Protein 3CWF (pdb70)

Structure (mmCIF, N/CA/C/O backbone):
data_3CWF
#
_entry.id   3CWF
#
_cell.length_a   55.503
_cell.length_b   67.632
_cell.length_c   77.695
_cell.angle_alpha   90.00
_cell.angle_beta   90.00
_cell.angle_gamma   90.00
#
_symmetry.space_group_name_H-M   'P 21 21 21'
#
loop_
_entity.id
_entity.type
_entity.pdbx_description
1 polymer 'Alkaline phosphatase synthesis sensor protein phoR'
2 non-polymer '4-(2-HYDROXYETHYL)-1-PIPERAZINE ETHANESULFONIC ACID'
3 non-polymer 1,2-ETHANEDIOL
4 water water
#
loop_
_atom_site.group_PDB
_atom_site.id
_atom_site.type_symbol
_atom_site.label_atom_id
_atom_site.label_alt_id
_atom_site.label_comp_id
_atom_site.label_asym_id
_atom_site.label_entity_id
_atom_site.label_seq_id
_atom_site.pdbx_PDB_ins_code
_atom_site.Cartn_x
_atom_site.Cartn_y
_atom_site.Cartn_z
_atom_site.occupancy
_atom_site.B_iso_or_equiv
_atom_site.auth_seq_id
_atom_site.auth_comp_id
_atom_site.auth_asym_id
_atom_site.auth_atom_id
_atom_site.pdbx_PDB_model_num
ATOM 1 N N . THR A 1 5 ? 33.952 37.889 74.417 1.00 50.10 33 THR A N 1
ATOM 2 C CA . THR A 1 5 ? 34.912 36.727 74.418 1.00 49.99 33 THR A CA 1
ATOM 3 C C . THR A 1 5 ? 34.516 35.684 75.527 1.00 49.90 33 THR A C 1
ATOM 4 O O . THR A 1 5 ? 34.141 36.051 76.675 1.00 50.05 33 THR A O 1
ATOM 8 N N . SER A 1 6 ? 34.557 34.396 75.170 1.00 49.37 34 SER A N 1
ATOM 9 C CA . SER A 1 6 ? 34.764 33.987 73.768 1.00 48.63 34 SER A CA 1
ATOM 10 C C . SER A 1 6 ? 33.443 33.457 73.210 1.00 47.97 34 SER A C 1
ATOM 11 O O . SER A 1 6 ? 33.044 33.806 72.093 1.00 47.75 34 SER A O 1
ATOM 14 N N . ASP A 1 7 ? 32.777 32.623 74.014 1.00 47.07 35 ASP A N 1
ATOM 15 C CA . ASP A 1 7 ? 31.474 32.054 73.691 1.00 45.94 35 ASP A CA 1
ATOM 16 C C . ASP A 1 7 ? 30.411 33.142 73.679 1.00 45.30 35 ASP A C 1
ATOM 17 O O . ASP A 1 7 ? 29.385 33.008 73.010 1.00 44.81 35 ASP A O 1
ATOM 19 N N . GLN A 1 8 ? 30.673 34.212 74.429 1.00 44.33 36 GLN A N 1
ATOM 20 C CA . GLN A 1 8 ? 29.799 35.374 74.476 1.00 43.48 36 GLN A CA 1
ATOM 21 C C . GLN A 1 8 ? 29.910 36.218 73.191 1.00 42.09 36 GLN A C 1
ATOM 22 O O . GLN A 1 8 ? 28.892 36.604 72.641 1.00 41.35 36 GLN A O 1
ATOM 28 N N . ARG A 1 9 ? 31.132 36.478 72.711 1.00 40.96 37 ARG A N 1
ATOM 29 C CA . ARG A 1 9 ? 31.331 37.283 71.487 1.00 39.92 37 ARG A CA 1
ATOM 30 C C . ARG A 1 9 ? 30.834 36.560 70.229 1.00 39.23 37 ARG A C 1
ATOM 31 O O . ARG A 1 9 ? 30.415 37.189 69.261 1.00 39.23 37 ARG A O 1
ATOM 33 N N . LYS A 1 10 ? 30.884 35.234 70.260 1.00 38.32 38 LYS A N 1
ATOM 34 C CA . LYS A 1 10 ? 30.400 34.390 69.174 1.00 37.57 38 LYS A CA 1
ATOM 35 C C . LYS A 1 10 ? 28.868 34.486 69.116 1.00 36.23 38 LYS A C 1
ATOM 36 O O . LYS A 1 10 ? 28.293 34.720 68.052 1.00 35.97 38 LYS A O 1
ATOM 42 N N . ALA A 1 11 ? 28.243 34.344 70.288 1.00 34.65 39 ALA A N 1
ATOM 43 C CA . ALA A 1 11 ? 26.818 34.520 70.511 1.00 33.15 39 ALA A CA 1
ATOM 44 C C . ALA A 1 11 ? 26.341 35.885 70.024 1.00 32.10 39 ALA A C 1
ATOM 45 O O . ALA A 1 11 ? 25.343 35.971 69.347 1.00 31.85 39 ALA A O 1
ATOM 47 N N . GLU A 1 12 ? 27.078 36.939 70.365 1.00 31.24 40 GLU A N 1
ATOM 48 C CA . GLU A 1 12 ? 26.779 38.311 69.917 1.00 31.16 40 GLU A CA 1
ATOM 49 C C . GLU A 1 12 ? 26.919 38.527 68.412 1.00 30.87 40 GLU A C 1
ATOM 50 O O . GLU A 1 12 ? 26.141 39.271 67.797 1.00 30.22 40 GLU A O 1
ATOM 56 N N . GLU A 1 13 ? 27.933 37.887 67.835 1.00 31.44 41 GLU A N 1
ATOM 57 C CA . GLU A 1 13 ? 28.153 37.901 66.397 1.00 32.19 41 GLU A CA 1
ATOM 58 C C . GLU A 1 13 ? 27.018 37.214 65.662 1.00 31.51 41 GLU A C 1
ATOM 59 O O . GLU A 1 13 ? 26.491 37.767 64.698 1.00 31.26 41 GLU A O 1
ATOM 65 N N . HIS A 1 14 ? 26.637 36.023 66.141 1.00 31.24 42 HIS A N 1
ATOM 66 C CA . HIS A 1 14 ? 25.538 35.262 65.546 1.00 31.11 42 HIS A CA 1
ATOM 67 C C . HIS A 1 14 ? 24.214 35.971 65.619 1.00 30.65 42 HIS A C 1
ATOM 68 O O . HIS A 1 14 ? 23.498 36.026 64.632 1.00 31.61 42 HIS A O 1
ATOM 75 N N . ILE A 1 15 ? 23.865 36.528 66.770 1.00 31.04 43 ILE A N 1
ATOM 76 C CA . ILE A 1 15 ? 22.549 37.194 66.867 1.00 30.13 43 ILE A CA 1
ATOM 77 C C . ILE A 1 15 ? 22.496 38.443 65.965 1.00 30.58 43 ILE A C 1
ATOM 78 O O . ILE A 1 15 ? 21.451 38.788 65.427 1.00 30.94 43 ILE A O 1
ATOM 83 N N . GLU A 1 16 ? 23.629 39.112 65.791 1.00 31.48 44 GLU A N 1
ATOM 84 C CA . GLU A 1 16 ? 23.702 40.256 64.884 1.00 31.92 44 GLU A CA 1
ATOM 85 C C . GLU A 1 16 ? 23.427 39.868 63.417 1.00 32.57 44 GLU A C 1
ATOM 86 O O . GLU A 1 16 ? 22.636 40.521 62.734 1.00 32.94 44 GLU A O 1
ATOM 92 N N . LYS A 1 17 ? 24.109 38.822 62.948 1.00 32.81 45 LYS A N 1
ATOM 93 C CA . LYS A 1 17 ? 23.954 38.326 61.599 1.00 33.54 45 LYS A CA 1
ATOM 94 C C . LYS A 1 17 ? 22.563 37.748 61.362 1.00 33.62 45 LYS A C 1
ATOM 95 O O . LYS A 1 17 ? 21.980 37.983 60.312 1.00 34.11 45 LYS A O 1
ATOM 101 N N . GLU A 1 18 ? 22.059 36.945 62.297 1.00 33.70 46 GLU A N 1
ATOM 102 C CA . GLU A 1 18 ? 20.629 36.488 62.259 1.00 34.17 46 GLU A CA 1
ATOM 103 C C . GLU A 1 18 ? 19.617 37.628 62.147 1.00 34.75 46 GLU A C 1
ATOM 104 O O . GLU A 1 18 ? 18.620 37.524 61.426 1.00 35.71 46 GLU A O 1
ATOM 110 N N . ALA A 1 19 ? 19.860 38.710 62.878 1.00 34.62 47 ALA A N 1
ATOM 111 C CA . ALA A 1 19 ? 18.926 39.855 62.909 1.00 35.73 47 ALA A CA 1
ATOM 112 C C . ALA A 1 19 ? 18.878 40.554 61.573 1.00 36.46 47 ALA A C 1
ATOM 113 O O . ALA A 1 19 ? 17.782 40.812 61.045 1.00 38.61 47 ALA A O 1
ATOM 115 N N . LYS A 1 20 ? 20.067 40.865 61.054 1.00 36.42 48 LYS A N 1
ATOM 116 C CA . LYS A 1 20 ? 20.267 41.437 59.733 1.00 36.76 48 LYS A CA 1
ATOM 117 C C . LYS A 1 20 ? 19.691 40.595 58.595 1.00 36.92 48 LYS A C 1
ATOM 118 O O . LYS A 1 20 ? 19.104 41.141 57.655 1.00 36.23 48 LYS A O 1
ATOM 124 N N . TYR A 1 21 ? 19.888 39.278 58.676 1.00 37.06 49 TYR A N 1
ATOM 125 C CA . TYR A 1 21 ? 19.296 38.348 57.719 1.00 37.67 49 TYR A CA 1
ATOM 126 C C . TYR A 1 21 ? 17.749 38.442 57.746 1.00 38.17 49 TYR A C 1
ATOM 127 O O . TYR A 1 21 ? 17.119 38.586 56.701 1.00 38.12 49 TYR A O 1
ATOM 136 N N . LEU A 1 22 ? 17.155 38.409 58.938 1.00 39.40 50 LEU A N 1
ATOM 137 C CA . LEU A 1 22 ? 15.685 38.465 59.091 1.00 40.32 50 LEU A CA 1
ATOM 138 C C . LEU A 1 22 ? 15.115 39.804 58.619 1.00 40.89 50 LEU A C 1
ATOM 139 O O . LEU A 1 22 ? 14.097 39.841 57.926 1.00 41.29 50 LEU A O 1
ATOM 144 N N . ALA A 1 23 ? 15.792 40.888 58.974 1.00 40.21 51 ALA A N 1
ATOM 145 C CA . ALA A 1 23 ? 15.436 42.202 58.496 1.00 39.64 51 ALA A CA 1
ATOM 146 C C . ALA A 1 23 ? 15.425 42.293 56.970 1.00 39.86 51 ALA A C 1
ATOM 147 O O . ALA A 1 23 ? 14.557 42.952 56.398 1.00 39.37 51 ALA A O 1
ATOM 149 N N . SER A 1 24 ? 16.397 41.661 56.304 1.00 39.29 52 SER A N 1
ATOM 150 C CA . SER A 1 24 ? 16.431 41.651 54.840 1.00 37.72 52 SER A CA 1
ATOM 151 C C . SER A 1 24 ? 15.212 40.950 54.219 1.00 37.56 52 SER A C 1
ATOM 152 O O . SER A 1 24 ? 14.816 41.252 53.094 1.00 36.71 52 SER A O 1
ATOM 155 N N . LEU A 1 25 ? 14.619 40.020 54.958 1.00 37.47 53 LEU A N 1
ATOM 156 C CA . LEU A 1 25 ? 13.556 39.170 54.410 1.00 37.39 53 LEU A CA 1
ATOM 157 C C . LEU A 1 25 ? 12.192 39.878 54.400 1.00 37.48 53 LEU A C 1
ATOM 158 O O . LEU A 1 25 ? 11.305 39.506 53.653 1.00 37.80 53 LEU A O 1
ATOM 163 N N . LEU A 1 26 ? 12.043 40.890 55.248 1.00 37.57 54 LEU A N 1
ATOM 164 C CA . LEU A 1 26 ? 10.745 41.490 55.536 1.00 37.35 54 LEU A CA 1
ATOM 165 C C . LEU A 1 26 ? 10.391 42.518 54.490 1.00 37.02 54 LEU A C 1
ATOM 166 O O . LEU A 1 26 ? 11.268 43.225 53.977 1.00 37.19 54 LEU A O 1
ATOM 171 N N . ASP A 1 27 ? 9.104 42.583 54.157 1.00 36.78 55 ASP A N 1
ATOM 172 C CA . ASP A 1 27 ? 8.561 43.693 53.381 1.00 36.02 55 ASP A CA 1
ATOM 173 C C . ASP A 1 27 ? 8.182 44.762 54.397 1.00 35.16 55 ASP A C 1
ATOM 174 O O . ASP A 1 27 ? 7.122 44.686 55.035 1.00 34.01 55 ASP A O 1
ATOM 179 N N . ALA A 1 28 ? 9.065 45.750 54.543 1.00 34.90 56 ALA A N 1
ATOM 180 C CA . ALA A 1 28 ? 8.915 46.795 55.561 1.00 35.72 56 ALA A CA 1
ATOM 181 C C . ALA A 1 28 ? 7.863 47.862 55.199 1.00 35.92 56 ALA A C 1
ATOM 182 O O . ALA A 1 28 ? 7.482 48.684 56.048 1.00 36.07 56 ALA A O 1
ATOM 184 N N . GLY A 1 29 ? 7.413 47.841 53.941 1.00 35.68 57 GLY A N 1
ATOM 185 C CA . GLY A 1 29 ? 6.311 48.676 53.479 1.00 35.27 57 GLY A CA 1
ATOM 186 C C . GLY A 1 29 ? 4.945 48.170 53.917 1.00 35.31 57 GLY A C 1
ATOM 187 O O . GLY A 1 29 ? 3.977 48.937 53.937 1.00 35.11 57 GLY A O 1
ATOM 188 N N . ASN A 1 30 ? 4.865 46.882 54.264 1.00 35.20 58 ASN A N 1
ATOM 189 C CA . ASN A 1 30 ? 3.636 46.267 54.766 1.00 35.48 58 ASN A CA 1
ATOM 190 C C . ASN A 1 30 ? 3.917 45.382 55.966 1.00 35.74 58 ASN A C 1
ATOM 191 O O . ASN A 1 30 ? 3.729 44.164 55.887 1.00 34.91 58 ASN A O 1
ATOM 196 N N . LEU A 1 31 ? 4.385 45.976 57.072 1.00 36.55 59 LEU A N 1
ATOM 197 C CA . LEU A 1 31 ? 4.916 45.161 58.183 1.00 36.88 59 LEU A CA 1
ATOM 198 C C . LEU A 1 31 ? 3.848 44.283 58.821 1.00 37.99 59 LEU A C 1
ATOM 199 O O . LEU A 1 31 ? 4.114 43.124 59.129 1.00 38.89 59 LEU A O 1
ATOM 204 N N . ASN A 1 32 ? 2.642 44.829 58.991 1.00 38.94 60 ASN A N 1
ATOM 205 C CA . ASN A 1 32 ? 1.546 44.118 59.645 1.00 39.72 60 ASN A CA 1
ATOM 206 C C . ASN A 1 32 ? 0.684 43.396 58.641 1.00 39.65 60 ASN A C 1
ATOM 207 O O . ASN A 1 32 ? -0.464 43.762 58.411 1.00 40.57 60 ASN A O 1
ATOM 212 N N . ASN A 1 33 ? 1.271 42.405 57.991 1.00 39.54 61 ASN A N 1
ATOM 213 C CA . ASN A 1 33 ? 0.548 41.535 57.078 1.00 38.95 61 ASN A CA 1
ATOM 214 C C . ASN A 1 33 ? 0.958 40.117 57.414 1.00 38.89 61 ASN A C 1
ATOM 215 O O . ASN A 1 33 ? 1.920 39.900 58.216 1.00 37.95 61 ASN A O 1
ATOM 220 N N . GLN A 1 34 ? 0.234 39.190 56.786 1.00 37.77 62 GLN A N 1
ATOM 221 C CA . GLN A 1 34 ? 0.240 37.765 57.079 1.00 38.45 62 GLN A CA 1
ATOM 222 C C . GLN A 1 34 ? 1.463 37.087 56.510 1.00 38.20 62 GLN A C 1
ATOM 223 O O . GLN A 1 34 ? 1.993 36.146 57.116 1.00 38.77 62 GLN A O 1
ATOM 229 N N . ALA A 1 35 ? 1.886 37.565 55.334 1.00 37.54 63 ALA A N 1
ATOM 230 C CA . ALA A 1 35 ? 3.102 37.121 54.648 1.00 36.24 63 ALA A CA 1
ATOM 231 C C . ALA A 1 35 ? 4.368 37.377 55.482 1.00 35.73 63 ALA A C 1
ATOM 232 O O . ALA A 1 35 ? 5.212 36.501 55.599 1.00 36.08 63 ALA A O 1
ATOM 234 N N . ASN A 1 36 ? 4.498 38.564 56.070 1.00 35.84 64 ASN A N 1
ATOM 235 C CA . ASN A 1 36 ? 5.660 38.875 56.909 1.00 35.59 64 ASN A CA 1
ATOM 236 C C . ASN A 1 36 ? 5.678 38.052 58.192 1.00 35.82 64 ASN A C 1
ATOM 237 O O . ASN A 1 36 ? 6.733 37.579 58.616 1.00 35.44 64 ASN A O 1
ATOM 242 N N . GLU A 1 37 ? 4.506 37.930 58.815 1.00 35.36 65 GLU A N 1
ATOM 243 C CA . GLU A 1 37 ? 4.324 37.086 59.982 1.00 35.58 65 GLU A CA 1
ATOM 244 C C . GLU A 1 37 ? 4.810 35.655 59.729 1.00 36.32 65 GLU A C 1
ATOM 245 O O . GLU A 1 37 ? 5.573 35.102 60.531 1.00 35.33 65 GLU A O 1
ATOM 251 N N . LYS A 1 38 ? 4.368 35.073 58.610 1.00 37.14 66 LYS A N 1
ATOM 252 C CA . LYS A 1 38 ? 4.823 33.746 58.187 1.00 38.73 66 LYS A CA 1
ATOM 253 C C . LYS A 1 38 ? 6.355 33.640 58.051 1.00 39.29 66 LYS A C 1
ATOM 254 O O . LYS A 1 38 ? 6.964 32.661 58.535 1.00 39.22 66 LYS A O 1
ATOM 260 N N . ILE A 1 39 ? 6.962 34.640 57.399 1.00 39.95 67 ILE A N 1
ATOM 261 C CA . ILE A 1 39 ? 8.425 34.722 57.216 1.00 40.29 67 ILE A CA 1
ATOM 262 C C . ILE A 1 39 ? 9.165 34.637 58.553 1.00 41.01 67 ILE A C 1
ATOM 263 O O . ILE A 1 39 ? 10.161 33.929 58.659 1.00 41.36 67 ILE A O 1
ATOM 268 N N . ILE A 1 40 ? 8.660 35.346 59.566 1.00 40.70 68 ILE A N 1
ATOM 269 C CA . ILE A 1 40 ? 9.303 35.423 60.865 1.00 40.80 68 ILE A CA 1
ATOM 270 C C . ILE A 1 40 ? 9.068 34.158 61.682 1.00 41.38 68 ILE A C 1
ATOM 271 O O . ILE A 1 40 ? 9.961 33.706 62.427 1.00 40.71 68 ILE A O 1
ATOM 276 N N . LYS A 1 41 ? 7.859 33.607 61.568 1.00 41.07 69 LYS A N 1
ATOM 277 C CA . LYS A 1 41 ? 7.557 32.352 62.215 1.00 41.41 69 LYS A CA 1
ATOM 278 C C . LYS A 1 41 ? 8.446 31.234 61.644 1.00 40.86 69 LYS A C 1
ATOM 279 O O . LYS A 1 41 ? 9.025 30.440 62.400 1.00 40.49 69 LYS A O 1
ATOM 285 N N . ASP A 1 42 ? 8.547 31.167 60.315 1.00 40.18 70 ASP A N 1
ATOM 286 C CA . ASP A 1 42 ? 9.318 30.099 59.679 1.00 39.94 70 ASP A CA 1
ATOM 287 C C . ASP A 1 42 ? 10.816 30.256 59.929 1.00 40.08 70 ASP A C 1
ATOM 288 O O . ASP A 1 42 ? 11.456 29.336 60.428 1.00 40.28 70 ASP A O 1
ATOM 293 N N . ALA A 1 43 ? 11.353 31.441 59.631 1.00 40.31 71 ALA A N 1
ATOM 294 C CA . ALA A 1 43 ? 12.791 31.703 59.741 1.00 40.69 71 ALA A CA 1
ATOM 295 C C . ALA A 1 43 ? 13.279 31.698 61.175 1.00 40.38 71 ALA A C 1
ATOM 296 O O . ALA A 1 43 ? 14.329 31.122 61.466 1.00 41.03 71 ALA A O 1
ATOM 298 N N . GLY A 1 44 ? 12.507 32.294 62.078 1.00 40.43 72 GLY A N 1
ATOM 299 C CA . GLY A 1 44 ? 12.767 32.188 63.522 1.00 40.03 72 GLY A CA 1
ATOM 300 C C . GLY A 1 44 ? 12.875 30.761 64.042 1.00 39.79 72 GLY A C 1
ATOM 301 O O . GLY A 1 44 ? 13.764 30.434 64.831 1.00 39.61 72 GLY A O 1
ATOM 302 N N . GLY A 1 45 ? 11.960 29.906 63.601 1.00 39.95 73 GLY A N 1
ATOM 303 C CA . GLY A 1 45 ? 12.001 28.475 63.919 1.00 39.22 73 GLY A CA 1
ATOM 304 C C . GLY A 1 45 ? 13.196 27.746 63.310 1.00 39.27 73 GLY A C 1
ATOM 305 O O . GLY A 1 45 ? 13.823 26.915 63.982 1.00 39.61 73 GLY A O 1
ATOM 306 N N . ALA A 1 46 ? 13.524 28.039 62.050 1.00 38.03 74 ALA A N 1
ATOM 307 C CA . ALA A 1 46 ? 14.663 27.370 61.399 1.00 37.88 74 ALA A CA 1
ATOM 308 C C . ALA A 1 46 ? 16.027 27.816 61.922 1.00 37.51 74 ALA A C 1
ATOM 309 O O . ALA A 1 46 ? 16.998 27.049 61.872 1.00 38.09 74 ALA A O 1
ATOM 311 N N . LEU A 1 47 ? 16.108 29.062 62.379 1.00 36.97 75 LEU A N 1
ATOM 312 C CA . LEU A 1 47 ? 17.367 29.629 62.923 1.00 36.45 75 LEU A CA 1
ATOM 313 C C . LEU A 1 47 ? 17.500 29.432 64.446 1.00 36.48 75 LEU A C 1
ATOM 314 O O . LEU A 1 47 ? 18.569 29.706 65.045 1.00 36.69 75 LEU A O 1
ATOM 319 N N . ASP A 1 48 ? 16.403 28.975 65.043 1.00 36.25 76 ASP A N 1
ATOM 320 C CA . ASP A 1 48 ? 16.269 28.733 66.476 1.00 36.78 76 ASP A CA 1
ATOM 321 C C . ASP A 1 48 ? 16.547 29.998 67.289 1.00 35.97 76 ASP A C 1
ATOM 322 O O . ASP A 1 48 ? 17.401 30.019 68.169 1.00 35.12 76 ASP A O 1
ATOM 327 N N A VAL A 1 49 ? 15.808 31.049 66.940 0.50 36.05 77 VAL A N 1
ATOM 328 N N B VAL A 1 49 ? 15.832 31.071 66.960 0.50 35.77 77 VAL A N 1
ATOM 329 C CA A VAL A 1 49 ? 15.886 32.342 67.605 0.50 35.81 77 VAL A CA 1
ATOM 330 C CA B VAL A 1 49 ? 15.949 32.336 67.687 0.50 35.22 77 VAL A CA 1
ATOM 331 C C A VAL A 1 49 ? 14.480 32.812 67.938 0.50 35.81 77 VAL A C 1
ATOM 332 C C B VAL A 1 49 ? 14.575 32.975 67.823 0.50 35.45 77 VAL A C 1
ATOM 333 O O A VAL A 1 49 ? 13.512 32.345 67.331 0.50 36.23 77 VAL A O 1
ATOM 334 O O B VAL A 1 49 ? 13.723 32.784 66.957 0.50 35.90 77 VAL A O 1
ATOM 341 N N . SER A 1 50 ? 14.353 33.710 68.917 1.00 35.61 78 SER A N 1
ATOM 342 C CA . SER A 1 50 ? 13.079 34.381 69.165 1.00 35.20 78 SER A CA 1
ATOM 343 C C . SER A 1 50 ? 13.174 35.739 68.526 1.00 35.12 78 SER A C 1
ATOM 344 O O . SER A 1 50 ? 14.069 36.507 68.858 1.00 35.81 78 SER A O 1
ATOM 347 N N . ALA A 1 51 ? 12.287 36.025 67.588 1.00 34.51 79 ALA A N 1
ATOM 348 C CA . ALA A 1 51 ? 12.316 37.298 66.880 1.00 35.32 79 ALA A CA 1
ATOM 349 C C . ALA A 1 51 ? 10.895 37.857 66.921 1.00 35.96 79 ALA A C 1
ATOM 350 O O . ALA A 1 51 ? 9.946 37.108 66.674 1.00 36.42 79 ALA A O 1
ATOM 352 N N . SER A 1 52 ? 10.752 39.131 67.290 1.00 34.93 80 SER A N 1
ATOM 353 C CA . SER A 1 52 ? 9.484 39.848 67.240 1.00 35.93 80 SER A CA 1
ATOM 354 C C . SER A 1 52 ? 9.599 41.050 66.332 1.00 34.97 80 SER A C 1
ATOM 355 O O . SER A 1 52 ? 10.649 41.687 66.256 1.00 35.30 80 SER A O 1
ATOM 358 N N . VAL A 1 53 ? 8.499 41.386 65.687 1.00 34.70 81 VAL A N 1
ATOM 359 C CA . VAL A 1 53 ? 8.390 42.638 64.904 1.00 33.96 81 VAL A CA 1
ATOM 360 C C . VAL A 1 53 ? 7.445 43.619 65.642 1.00 34.27 81 VAL A C 1
ATOM 361 O O . VAL A 1 53 ? 6.364 43.240 66.103 1.00 33.32 81 VAL A O 1
ATOM 365 N N . ILE A 1 54 ? 7.891 44.870 65.747 1.00 34.54 82 ILE A N 1
ATOM 366 C CA . ILE A 1 54 ? 7.295 45.902 66.566 1.00 35.37 82 ILE A CA 1
ATOM 367 C C . ILE A 1 54 ? 7.053 47.118 65.648 1.00 36.33 82 ILE A C 1
ATOM 368 O O . ILE A 1 54 ? 7.890 47.429 64.788 1.00 36.41 82 ILE A O 1
ATOM 373 N N . ASP A 1 55 ? 5.896 47.772 65.753 1.00 37.56 83 ASP A N 1
ATOM 374 C CA . ASP A 1 55 ? 5.726 49.014 64.986 1.00 37.45 83 ASP A CA 1
ATOM 375 C C . ASP A 1 55 ? 6.371 50.198 65.697 1.00 37.26 83 ASP A C 1
ATOM 376 O O . ASP A 1 55 ? 7.005 50.041 66.755 1.00 37.38 83 ASP A O 1
ATOM 381 N N . THR A 1 56 ? 6.267 51.366 65.092 1.00 37.24 84 THR A N 1
ATOM 382 C CA . THR A 1 56 ? 6.928 52.553 65.592 1.00 37.70 84 THR A CA 1
ATOM 383 C C . THR A 1 56 ? 6.270 53.099 66.875 1.00 37.91 84 THR A C 1
ATOM 384 O O . THR A 1 56 ? 6.878 53.925 67.573 1.00 38.24 84 THR A O 1
ATOM 388 N N . ASP A 1 57 ? 5.046 52.641 67.171 1.00 38.34 85 ASP A N 1
ATOM 389 C CA . ASP A 1 57 ? 4.362 52.929 68.453 1.00 38.76 85 ASP A CA 1
ATOM 390 C C . ASP A 1 57 ? 4.736 51.982 69.622 1.00 38.63 85 ASP A C 1
ATOM 391 O O . ASP A 1 57 ? 4.219 52.136 70.743 1.00 38.29 85 ASP A O 1
ATOM 396 N N . GLY A 1 58 ? 5.597 50.999 69.372 1.00 38.05 86 GLY A N 1
ATOM 397 C CA . GLY A 1 58 ? 5.936 50.030 70.416 1.00 37.14 86 GLY A CA 1
ATOM 398 C C . GLY A 1 58 ? 5.002 48.825 70.488 1.00 36.67 86 GLY A C 1
ATOM 399 O O . GLY A 1 58 ? 5.192 47.956 71.309 1.00 37.55 86 GLY A O 1
ATOM 400 N N . LYS A 1 59 ? 4.030 48.739 69.598 1.00 36.43 87 LYS A N 1
ATOM 401 C CA . LYS A 1 59 ? 3.132 47.587 69.559 1.00 37.18 87 LYS A CA 1
ATOM 402 C C . LYS A 1 59 ? 3.744 46.362 68.860 1.00 36.90 87 LYS A C 1
ATOM 403 O O . LYS A 1 59 ? 4.337 46.472 67.768 1.00 36.78 87 LYS A O 1
ATOM 409 N N . VAL A 1 60 ? 3.667 45.209 69.532 1.00 36.18 88 VAL A N 1
ATOM 410 C CA . VAL A 1 60 ? 4.228 43.992 68.985 1.00 35.30 88 VAL A CA 1
ATOM 411 C C . VAL A 1 60 ? 3.212 43.420 68.003 1.00 34.95 88 VAL A C 1
ATOM 412 O O . VAL A 1 60 ? 2.065 43.191 68.351 1.00 34.86 88 VAL A O 1
ATOM 416 N N . LEU A 1 61 ? 3.653 43.205 66.767 1.00 34.78 89 LEU A N 1
ATOM 417 C CA . LEU A 1 61 ? 2.772 42.729 65.698 1.00 33.73 89 LEU A CA 1
ATOM 418 C C . LEU A 1 61 ? 2.688 41.228 65.679 1.00 33.30 89 LEU A C 1
ATOM 419 O O . LEU A 1 61 ? 1.618 40.680 65.533 1.00 31.76 89 LEU A O 1
ATOM 424 N N . TYR A 1 62 ? 3.838 40.567 65.794 1.00 33.04 90 TYR A N 1
ATOM 425 C CA . TYR A 1 62 ? 3.909 39.090 65.762 1.00 33.77 90 TYR A CA 1
ATOM 426 C C . TYR A 1 62 ? 5.339 38.692 66.175 1.00 33.65 90 TYR A C 1
ATOM 427 O O . TYR A 1 62 ? 6.242 39.528 66.160 1.00 32.96 90 TYR A O 1
ATOM 436 N N . GLY A 1 63 ? 5.537 37.427 66.525 1.00 33.19 91 GLY A N 1
ATOM 437 C CA . GLY A 1 63 ? 6.867 36.943 66.809 1.00 33.49 91 GLY A CA 1
ATOM 438 C C . GLY A 1 63 ? 6.958 35.463 66.575 1.00 33.62 91 GLY A C 1
ATOM 439 O O . GLY A 1 63 ? 5.939 34.792 66.498 1.00 33.55 91 GLY A O 1
ATOM 440 N N . SER A 1 64 ? 8.176 34.946 66.450 1.00 33.89 92 SER A N 1
ATOM 441 C CA . SER A 1 64 ? 8.350 33.529 66.155 1.00 35.45 92 SER A CA 1
ATOM 442 C C . SER A 1 64 ? 7.977 32.625 67.352 1.00 36.17 92 SER A C 1
ATOM 443 O O . SER A 1 64 ? 7.673 31.461 67.185 1.00 36.18 92 SER A O 1
ATOM 446 N N . ASN A 1 65 ? 7.947 33.212 68.539 1.00 37.98 93 ASN A N 1
ATOM 447 C CA . ASN A 1 65 ? 7.713 32.527 69.803 1.00 39.63 93 ASN A CA 1
ATOM 448 C C . ASN A 1 65 ? 6.515 33.170 70.494 1.00 39.66 93 ASN A C 1
ATOM 449 O O . ASN A 1 65 ? 6.469 33.247 71.732 1.00 40.62 93 ASN A O 1
ATOM 454 N N . GLY A 1 66 ? 5.557 33.663 69.704 1.00 38.67 94 GLY A N 1
ATOM 455 C CA . GLY A 1 66 ? 4.417 34.402 70.265 1.00 37.33 94 GLY A CA 1
ATOM 456 C C . GLY A 1 66 ? 4.539 35.910 70.132 1.00 36.58 94 GLY A C 1
ATOM 457 O O . GLY A 1 66 ? 5.643 36.460 69.966 1.00 37.22 94 GLY A O 1
ATOM 458 N N . ARG A 1 67 ? 3.411 36.593 70.229 1.00 35.56 95 ARG A N 1
ATOM 459 C CA . ARG A 1 67 ? 3.363 38.032 70.006 1.00 35.52 95 ARG A CA 1
ATOM 460 C C . ARG A 1 67 ? 3.725 38.804 71.308 1.00 36.14 95 ARG A C 1
ATOM 461 O O . ARG A 1 67 ? 2.870 39.408 71.950 1.00 36.62 95 ARG A O 1
ATOM 469 N N . SER A 1 68 ? 5.004 38.733 71.692 1.00 36.18 96 SER A N 1
ATOM 470 C CA . SER A 1 68 ? 5.553 39.446 72.824 1.00 34.94 96 SER A CA 1
ATOM 471 C C . SER A 1 68 ? 6.992 39.897 72.595 1.00 34.01 96 SER A C 1
ATOM 472 O O . SER A 1 68 ? 7.689 39.410 71.692 1.00 33.50 96 SER A O 1
ATOM 475 N N . ALA A 1 69 ? 7.412 40.853 73.413 1.00 32.00 97 ALA A N 1
ATOM 476 C CA . ALA A 1 69 ? 8.762 41.380 73.394 1.00 30.36 97 ALA A CA 1
ATOM 477 C C . ALA A 1 69 ? 8.995 41.959 74.780 1.00 30.18 97 ALA A C 1
ATOM 478 O O . ALA A 1 69 ? 8.058 42.448 75.416 1.00 29.68 97 ALA A O 1
ATOM 480 N N . ASP A 1 70 ? 10.239 41.904 75.253 1.00 29.56 98 ASP A N 1
ATOM 481 C CA . ASP A 1 70 ? 10.590 42.546 76.508 1.00 28.41 98 ASP A CA 1
ATOM 482 C C . ASP A 1 70 ? 10.328 44.021 76.397 1.00 28.49 98 ASP A C 1
ATOM 483 O O . ASP A 1 70 ? 10.805 44.679 75.450 1.00 29.05 98 ASP A O 1
ATOM 488 N N . SER A 1 71 ? 9.549 44.532 77.353 1.00 27.54 99 SER A N 1
ATOM 489 C CA . SER A 1 71 ? 9.141 45.922 77.380 1.00 27.38 99 SER A CA 1
ATOM 490 C C . SER A 1 71 ? 10.316 46.926 77.421 1.00 27.29 99 SER A C 1
ATOM 491 O O . SER A 1 71 ? 10.277 47.950 76.753 1.00 27.47 99 SER A O 1
ATOM 494 N N . GLN A 1 72 ? 11.331 46.668 78.240 1.00 26.70 100 GLN A N 1
ATOM 495 C CA A GLN A 1 72 ? 12.433 47.606 78.329 0.50 27.16 100 GLN A CA 1
ATOM 496 C CA B GLN A 1 72 ? 12.499 47.555 78.357 0.50 27.21 100 GLN A CA 1
ATOM 497 C C . GLN A 1 72 ? 13.269 47.643 77.034 1.00 27.41 100 GLN A C 1
ATOM 498 O O . GLN A 1 72 ? 13.782 48.704 76.655 1.00 27.34 100 GLN A O 1
ATOM 509 N N . LYS A 1 73 ? 13.353 46.512 76.334 1.00 27.91 101 LYS A N 1
ATOM 510 C CA . LYS A 1 73 ? 14.009 46.453 75.030 1.00 28.63 101 LYS A CA 1
ATOM 511 C C . LYS A 1 73 ? 13.232 47.153 73.913 1.00 29.74 101 LYS A C 1
ATOM 512 O O . LYS A 1 73 ? 13.830 47.822 73.068 1.00 29.28 101 LYS A O 1
ATOM 518 N N . VAL A 1 74 ? 11.902 46.995 73.889 1.00 30.80 102 VAL A N 1
ATOM 519 C CA . VAL A 1 74 ? 11.073 47.771 72.959 1.00 31.17 102 VAL A CA 1
ATOM 520 C C . VAL A 1 74 ? 11.299 49.288 73.201 1.00 32.13 102 VAL A C 1
ATOM 521 O O . VAL A 1 74 ? 11.561 50.027 72.283 1.00 33.36 102 VAL A O 1
ATOM 525 N N . GLN A 1 75 ? 11.187 49.725 74.445 1.00 32.13 103 GLN A N 1
ATOM 526 C CA . GLN A 1 75 ? 11.467 51.100 74.863 1.00 33.08 103 GLN A CA 1
ATOM 527 C C . GLN A 1 75 ? 12.816 51.636 74.357 1.00 31.43 103 GLN A C 1
ATOM 528 O O . GLN A 1 75 ? 12.910 52.782 73.916 1.00 31.58 103 GLN A O 1
ATOM 534 N N . ALA A 1 76 ? 13.868 50.833 74.471 1.00 29.56 104 ALA A N 1
ATOM 535 C CA . ALA A 1 76 ? 15.176 51.216 73.935 1.00 29.32 104 ALA A CA 1
ATOM 536 C C . ALA A 1 76 ? 15.141 51.351 72.419 1.00 29.31 104 ALA A C 1
ATOM 537 O O . ALA A 1 76 ? 15.732 52.266 71.872 1.00 30.20 104 ALA A O 1
ATOM 539 N N . LEU A 1 77 ? 14.462 50.434 71.737 1.00 29.87 105 LEU A N 1
ATOM 540 C CA . LEU A 1 77 ? 14.266 50.543 70.282 1.00 29.93 105 LEU A CA 1
ATOM 541 C C . LEU A 1 77 ? 13.551 51.842 69.892 1.00 29.92 105 LEU A C 1
ATOM 542 O O . LEU A 1 77 ? 14.026 52.580 69.019 1.00 29.07 105 LEU A O 1
ATOM 547 N N . VAL A 1 78 ? 12.423 52.111 70.551 1.00 29.44 106 VAL A N 1
ATOM 548 C CA . VAL A 1 78 ? 11.675 53.364 70.367 1.00 28.94 106 VAL A CA 1
ATOM 549 C C . VAL A 1 78 ? 12.533 54.586 70.691 1.00 29.34 106 VAL A C 1
ATOM 550 O O . VAL A 1 78 ? 12.409 55.624 70.035 1.00 29.22 106 VAL A O 1
ATOM 554 N N . SER A 1 79 ? 13.440 54.449 71.660 1.00 29.32 107 SER A N 1
ATOM 555 C CA . SER A 1 79 ? 14.414 55.502 71.983 1.00 30.20 107 SER A CA 1
ATOM 556 C C . SER A 1 79 ? 15.465 55.762 70.892 1.00 29.89 107 SER A C 1
ATOM 557 O O . SER A 1 79 ? 16.264 56.703 71.002 1.00 28.17 107 SER A O 1
ATOM 560 N N . GLY A 1 80 ? 15.512 54.884 69.888 1.00 29.79 108 GLY A N 1
ATOM 561 C CA . GLY A 1 80 ? 16.529 54.983 68.838 1.00 29.10 108 GLY A CA 1
ATOM 562 C C . GLY A 1 80 ? 17.754 54.100 69.000 1.00 29.41 108 GLY A C 1
ATOM 563 O O . GLY A 1 80 ? 18.709 54.249 68.205 1.00 28.36 108 GLY A O 1
ATOM 564 N N . HIS A 1 81 ? 17.737 53.191 70.004 1.00 29.11 109 HIS A N 1
ATOM 565 C CA . HIS A 1 81 ? 18.847 52.261 70.239 1.00 29.32 109 HIS A CA 1
ATOM 566 C C . HIS A 1 81 ? 18.832 51.115 69.238 1.00 30.11 109 HIS A C 1
ATOM 567 O O . HIS A 1 81 ? 17.773 50.608 68.878 1.00 30.19 109 HIS A O 1
ATOM 574 N N . GLU A 1 82 ? 20.015 50.716 68.777 1.00 29.71 110 GLU A N 1
ATOM 575 C CA . GLU A 1 82 ? 20.149 49.603 67.822 1.00 29.98 110 GLU A CA 1
ATOM 576 C C . GLU A 1 82 ? 21.371 48.803 68.229 1.00 28.50 110 GLU A C 1
ATOM 577 O O . GLU A 1 82 ? 22.173 49.278 69.046 1.00 26.80 110 GLU A O 1
ATOM 583 N N . GLY A 1 83 ? 21.510 47.599 67.673 1.00 27.75 111 GLY A N 1
ATOM 584 C CA . GLY A 1 83 ? 22.663 46.757 67.989 1.00 27.67 111 GLY A CA 1
ATOM 585 C C . GLY A 1 83 ? 22.364 45.853 69.180 1.00 27.49 111 GLY A C 1
ATOM 586 O O . GLY A 1 83 ? 21.209 45.517 69.444 1.00 26.23 111 GLY A O 1
ATOM 587 N N . ILE A 1 84 ? 23.409 45.428 69.876 1.00 27.67 112 ILE A N 1
ATOM 588 C CA . ILE A 1 84 ? 23.246 44.626 71.098 1.00 27.84 112 ILE A CA 1
ATOM 589 C C . ILE A 1 84 ? 22.640 45.563 72.120 1.00 29.46 112 ILE A C 1
ATOM 590 O O . ILE A 1 84 ? 23.185 46.632 72.35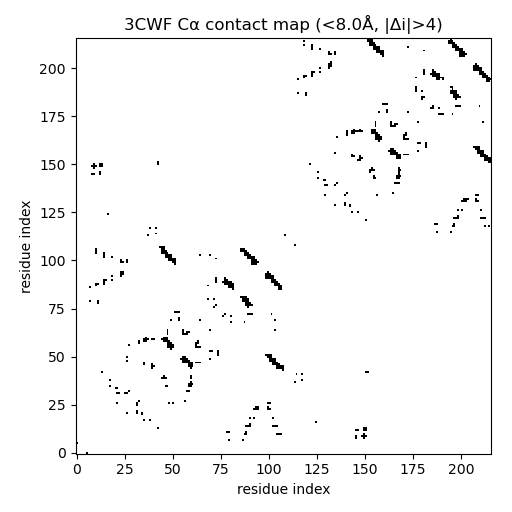4 1.00 28.82 112 ILE A O 1
ATOM 595 N N . LEU A 1 85 ? 21.501 45.161 72.707 1.00 31.28 113 LEU A N 1
ATOM 596 C CA . LEU A 1 85 ? 20.714 46.006 73.624 1.00 33.19 113 LEU A CA 1
ATOM 597 C C . LEU A 1 85 ? 20.978 45.489 75.014 1.00 35.22 113 LEU A C 1
ATOM 598 O O . LEU A 1 85 ? 20.866 46.199 76.010 1.00 38.33 113 LEU A O 1
ATOM 603 N N . SER A 1 86 ? 21.382 44.240 75.041 1.00 36.99 114 SER A N 1
ATOM 604 C CA . SER A 1 86 ? 21.692 43.471 76.210 1.00 38.53 114 SER A CA 1
ATOM 605 C C . SER A 1 86 ? 22.537 44.253 77.263 1.00 40.49 114 SER A C 1
ATOM 606 O O . SER A 1 86 ? 21.964 44.966 78.140 1.00 41.38 114 SER A O 1
ATOM 608 N N . THR A 1 88 ? 19.930 45.184 80.077 1.00 58.48 116 THR A N 1
ATOM 609 C CA . THR A 1 88 ? 19.904 43.997 80.924 1.00 58.36 116 THR A CA 1
ATOM 610 C C . THR A 1 88 ? 21.268 43.685 81.519 1.00 58.57 116 THR A C 1
ATOM 611 O O . THR A 1 88 ? 22.287 44.351 81.221 1.00 58.55 116 THR A O 1
ATOM 615 N N . ASP A 1 89 ? 21.258 42.666 82.384 1.00 58.22 117 ASP A N 1
ATOM 616 C CA . ASP A 1 89 ? 22.418 41.846 82.649 1.00 57.34 117 ASP A CA 1
ATOM 617 C C . ASP A 1 89 ? 22.087 40.387 82.256 1.00 57.13 117 ASP A C 1
ATOM 618 O O . ASP A 1 89 ? 21.102 39.806 82.735 1.00 57.32 117 ASP A O 1
ATOM 620 N N . ASN A 1 90 ? 22.888 39.842 81.333 1.00 56.24 118 ASN A N 1
ATOM 621 C CA . ASN A 1 90 ? 22.959 38.391 80.975 1.00 54.72 118 ASN A CA 1
ATOM 622 C C . ASN A 1 90 ? 21.915 37.741 80.037 1.00 52.82 118 ASN A C 1
ATOM 623 O O . ASN A 1 90 ? 22.031 36.562 79.704 1.00 53.44 118 ASN A O 1
ATOM 628 N N . LYS A 1 91 ? 20.909 38.485 79.613 1.00 49.91 119 LYS A N 1
ATOM 629 C CA . LYS A 1 91 ? 20.097 38.021 78.503 1.00 47.04 119 LYS A CA 1
ATOM 630 C C . LYS A 1 91 ? 20.513 38.768 77.246 1.00 44.21 119 LYS A C 1
ATOM 631 O O . LYS A 1 91 ? 20.729 39.976 77.264 1.00 43.86 119 LYS A O 1
ATOM 637 N N . LEU A 1 92 ? 20.633 38.032 76.160 1.00 41.05 120 LEU A N 1
ATOM 638 C CA . LEU A 1 92 ? 21.148 38.587 74.919 1.00 38.10 120 LEU A CA 1
ATOM 639 C C . LEU A 1 92 ? 20.015 39.097 74.035 1.00 36.61 120 LEU A C 1
ATOM 640 O O . LEU A 1 92 ? 19.056 38.374 73.780 1.00 35.51 120 LEU A O 1
ATOM 645 N N . TYR A 1 93 ? 20.128 40.355 73.613 1.00 34.71 121 TYR A N 1
ATOM 646 C CA . TYR A 1 93 ? 19.179 40.993 72.706 1.00 34.18 121 TYR A CA 1
ATOM 647 C C . TYR A 1 93 ? 19.891 41.790 71.615 1.00 33.30 121 TYR A C 1
ATOM 648 O O . TYR A 1 93 ? 20.936 42.420 71.838 1.00 31.40 121 TYR A O 1
ATOM 657 N N . TYR A 1 94 ? 19.272 41.787 70.449 1.00 32.59 122 TYR A N 1
ATOM 658 C CA . TYR A 1 94 ? 19.749 42.562 69.338 1.00 33.31 122 TYR A CA 1
ATOM 659 C C . TYR A 1 94 ? 18.547 43.163 68.624 1.00 34.06 122 TYR A C 1
ATOM 660 O O . TYR A 1 94 ? 17.553 42.471 68.375 1.00 34.12 122 TYR A O 1
ATOM 669 N N . GLY A 1 95 ? 18.620 44.449 68.306 1.00 34.23 123 GLY A N 1
ATOM 670 C CA . GLY A 1 95 ? 17.490 45.105 67.646 1.00 34.50 123 GLY A CA 1
ATOM 671 C C . GLY A 1 95 ? 17.947 46.007 66.526 1.00 35.18 123 GLY A C 1
ATOM 672 O O . GLY A 1 95 ? 19.017 46.615 66.594 1.00 32.24 123 GLY A O 1
ATOM 673 N N . LEU A 1 96 ? 17.096 46.078 65.500 1.00 35.52 124 LEU A N 1
ATOM 674 C CA . LEU A 1 96 ? 17.296 46.913 64.301 1.00 36.26 124 LEU A CA 1
ATOM 675 C C . LEU A 1 96 ? 15.972 47.579 63.921 1.00 35.94 124 LEU A C 1
ATOM 676 O O . LEU A 1 96 ? 14.906 46.947 63.944 1.00 36.85 124 LEU A O 1
ATOM 681 N N . SER A 1 97 ? 16.038 48.839 63.535 1.00 35.97 125 SER A N 1
ATOM 682 C CA . SER A 1 97 ? 14.887 49.414 62.820 1.00 36.65 125 SER A CA 1
ATOM 683 C C . SER A 1 97 ? 14.732 48.889 61.385 1.00 36.12 125 SER A C 1
ATOM 684 O O . SER A 1 97 ? 15.685 48.419 60.727 1.00 35.10 125 SER A O 1
ATOM 687 N N . LEU A 1 98 ? 13.492 48.951 60.924 1.00 36.53 126 LEU A N 1
ATOM 688 C CA . LEU A 1 98 ? 13.152 48.598 59.550 1.00 35.54 126 LEU A CA 1
ATOM 689 C C . LEU A 1 98 ? 12.642 49.841 58.839 1.00 35.75 126 LEU A C 1
ATOM 690 O O . LEU A 1 98 ? 11.912 50.646 59.425 1.00 35.46 126 LEU A O 1
ATOM 695 N N . ARG A 1 99 ? 13.057 50.011 57.584 1.00 36.34 127 ARG A N 1
ATOM 696 C CA . ARG A 1 99 ? 12.686 51.176 56.786 1.00 36.94 127 ARG A CA 1
ATOM 697 C C . ARG A 1 99 ? 12.068 50.811 55.442 1.00 36.95 127 ARG A C 1
ATOM 698 O O . ARG A 1 99 ? 12.411 49.789 54.855 1.00 36.64 127 ARG A O 1
ATOM 706 N N . SER A 1 100 ? 11.138 51.644 54.986 1.00 37.04 128 SER A N 1
ATOM 707 C CA . SER A 1 100 ? 10.638 51.578 53.612 1.00 37.95 128 SER A CA 1
ATOM 708 C C . SER A 1 100 ? 10.686 52.972 53.010 1.00 38.43 128 SER A C 1
ATOM 709 O O . SER A 1 100 ? 10.119 53.912 53.580 1.00 38.09 128 SER A O 1
ATOM 712 N N . GLU A 1 101 ? 11.393 53.087 51.880 1.00 39.84 129 GLU A N 1
ATOM 713 C CA . GLU A 1 101 ? 11.599 54.359 51.158 1.00 40.90 129 GLU A CA 1
ATOM 714 C C . GLU A 1 101 ? 12.008 55.510 52.099 1.00 41.67 129 GLU A C 1
ATOM 715 O O . GLU A 1 101 ? 11.401 56.594 52.096 1.00 41.63 129 GLU A O 1
ATOM 717 N N . GLY A 1 102 ? 13.034 55.240 52.915 1.00 42.58 130 GLY A N 1
ATOM 718 C CA . GLY A 1 102 ? 13.582 56.210 53.876 1.00 43.14 130 GLY A CA 1
ATOM 719 C C . GLY A 1 102 ? 12.919 56.106 55.236 1.00 43.29 130 GLY A C 1
ATOM 720 O O . GLY A 1 102 ? 13.596 55.953 56.271 1.00 43.97 130 GLY A O 1
ATOM 721 N N . GLU A 1 103 ? 11.588 56.163 55.222 1.00 42.82 131 GLU A N 1
ATOM 722 C CA . GLU A 1 103 ? 10.745 56.124 56.425 1.00 42.31 131 GLU A CA 1
ATOM 723 C C . GLU A 1 103 ? 10.923 54.888 57.335 1.00 40.50 131 GLU A C 1
ATOM 724 O O . GLU A 1 103 ? 10.816 53.756 56.874 1.00 39.80 131 GLU A O 1
ATOM 730 N N . LYS A 1 104 ? 11.161 55.112 58.630 1.00 39.13 132 LYS A N 1
ATOM 731 C CA . LYS A 1 104 ? 11.140 54.014 59.632 1.00 38.18 132 LYS A CA 1
ATOM 732 C C . LYS A 1 104 ? 9.708 53.443 59.799 1.00 36.96 132 LYS A C 1
ATOM 733 O O . LYS A 1 104 ? 8.753 54.203 60.018 1.00 36.94 132 LYS A O 1
ATOM 739 N N . THR A 1 105 ? 9.549 52.127 59.671 1.00 35.20 133 THR A N 1
ATOM 740 C CA . THR A 1 105 ? 8.212 51.525 59.758 1.00 34.60 133 THR A CA 1
ATOM 741 C C . THR A 1 105 ? 8.033 50.590 60.958 1.00 34.08 133 THR A C 1
ATOM 742 O O . THR A 1 105 ? 6.921 50.174 61.280 1.00 33.98 133 THR A O 1
ATOM 746 N N . GLY A 1 106 ? 9.139 50.265 61.610 1.00 34.15 134 GLY A N 1
ATOM 747 C CA . GLY A 1 106 ? 9.132 49.426 62.788 1.00 32.95 134 GLY A CA 1
ATOM 748 C C . GLY A 1 106 ? 10.507 48.924 63.145 1.00 33.17 134 GLY A C 1
ATOM 749 O O . GLY A 1 106 ? 11.522 49.518 62.779 1.00 31.31 134 GLY A O 1
ATOM 750 N N . TYR A 1 107 ? 10.516 47.797 63.862 1.00 33.83 135 TYR A N 1
ATOM 751 C CA . TYR A 1 107 ? 11.732 47.215 64.466 1.00 34.64 135 TYR A CA 1
ATOM 752 C C . TYR A 1 107 ? 11.600 45.715 64.491 1.00 35.14 135 TYR A C 1
ATOM 753 O O . TYR A 1 107 ? 10.478 45.193 64.556 1.00 34.62 135 TYR A O 1
ATOM 762 N N . VAL A 1 108 ? 12.763 45.057 64.434 1.00 35.13 136 VAL A N 1
ATOM 763 C CA . VAL A 1 108 ? 12.891 43.647 64.696 1.00 34.95 136 VAL A CA 1
ATOM 764 C C . VAL A 1 108 ? 13.792 43.466 65.948 1.00 35.16 136 VAL A C 1
ATOM 765 O O . VAL A 1 108 ? 14.815 44.126 66.101 1.00 34.63 136 VAL A O 1
ATOM 769 N N . LEU A 1 109 ? 13.340 42.623 66.870 1.00 34.44 137 LEU A N 1
ATOM 770 C CA . LEU A 1 109 ? 14.018 42.418 68.103 1.00 34.05 137 LEU A CA 1
ATOM 771 C C . LEU A 1 109 ? 14.284 40.928 68.214 1.00 34.73 137 LEU A C 1
ATOM 772 O O . LEU A 1 109 ? 13.346 40.127 68.156 1.00 34.94 137 LEU A O 1
ATOM 777 N N . LEU A 1 110 ? 15.551 40.549 68.381 1.00 33.50 138 LEU A N 1
ATOM 778 C CA . LEU A 1 110 ? 15.879 39.146 68.642 1.00 34.11 138 LEU A CA 1
ATOM 779 C C . LEU A 1 110 ? 16.328 38.947 70.056 1.00 34.40 138 LEU A C 1
ATOM 780 O O . LEU A 1 110 ? 16.973 39.808 70.629 1.00 33.98 138 LEU A O 1
ATOM 785 N N . SER A 1 111 ? 15.997 37.803 70.619 1.00 36.24 139 SER A N 1
ATOM 786 C CA . SER A 1 111 ? 16.649 37.372 71.864 1.00 38.58 139 SER A CA 1
ATOM 787 C C . SER A 1 111 ? 17.053 35.926 71.795 1.00 39.81 139 SER A C 1
ATOM 788 O O . SER A 1 111 ? 16.346 35.117 71.197 1.00 39.86 139 SER A O 1
ATOM 791 N N . ALA A 1 112 ? 18.218 35.609 72.351 1.00 41.82 140 ALA A N 1
ATOM 792 C CA . ALA A 1 112 ? 18.730 34.250 72.278 1.00 44.77 140 ALA A CA 1
ATOM 793 C C . ALA A 1 112 ? 18.021 33.430 73.340 1.00 46.74 140 ALA A C 1
ATOM 794 O O . ALA A 1 112 ? 17.891 33.911 74.481 1.00 47.46 140 ALA A O 1
ATOM 796 N N . SER A 1 113 ? 17.555 32.207 73.017 1.00 48.83 141 SER A N 1
ATOM 797 C CA . SER A 1 113 ? 17.657 31.478 71.703 1.00 49.44 141 SER A CA 1
ATOM 798 C C . SER A 1 113 ? 18.204 32.198 70.441 1.00 49.72 141 SER A C 1
ATOM 799 O O . SER A 1 113 ? 19.129 31.714 69.753 1.00 48.78 141 SER A O 1
ATOM 802 N N . THR B 1 5 ? 4.054 24.472 53.565 1.00 50.66 33 THR B N 1
ATOM 803 C CA . THR B 1 5 ? 3.588 23.923 54.878 1.00 50.51 33 THR B CA 1
ATOM 804 C C . THR B 1 5 ? 4.335 22.634 55.253 1.00 50.16 33 THR B C 1
ATOM 805 O O . THR B 1 5 ? 4.621 22.382 56.438 1.00 50.09 33 THR B O 1
ATOM 807 N N . SER B 1 6 ? 4.633 21.827 54.233 1.00 49.65 34 SER B N 1
ATOM 808 C CA . SER B 1 6 ? 5.508 20.663 54.346 1.00 48.62 34 SER B CA 1
ATOM 809 C C . SER B 1 6 ? 6.815 21.120 54.993 1.00 47.86 34 SER B C 1
ATOM 810 O O . SER B 1 6 ? 7.265 22.242 54.745 1.00 47.85 34 SER B O 1
ATOM 813 N N . ASP B 1 7 ? 7.399 20.273 55.842 1.00 46.90 35 ASP B N 1
ATOM 814 C CA . ASP B 1 7 ? 8.689 20.570 56.470 1.00 46.21 35 ASP B CA 1
ATOM 815 C C . ASP B 1 7 ? 9.839 20.604 55.438 1.00 45.31 35 ASP B C 1
ATOM 816 O O . ASP B 1 7 ? 10.750 21.433 55.545 1.00 44.73 35 ASP B O 1
ATOM 821 N N . GLN B 1 8 ? 9.779 19.690 54.462 1.00 44.26 36 GLN B N 1
ATOM 822 C CA . GLN B 1 8 ? 10.742 19.621 53.362 1.00 44.17 36 GLN B CA 1
ATOM 823 C C . GLN B 1 8 ? 10.688 20.892 52.504 1.00 42.68 36 GLN B C 1
ATOM 824 O O . GLN B 1 8 ? 11.711 21.459 52.213 1.00 42.59 36 GLN B O 1
ATOM 830 N N . ARG B 1 9 ? 9.482 21.335 52.143 1.00 42.30 37 ARG B N 1
ATOM 831 C CA . ARG B 1 9 ? 9.254 22.587 51.413 1.00 41.39 37 ARG B CA 1
ATOM 832 C C . ARG B 1 9 ? 9.765 23.809 52.180 1.00 40.61 37 ARG B C 1
ATOM 833 O O . ARG B 1 9 ? 10.351 24.716 51.592 1.00 40.19 37 ARG B O 1
ATOM 841 N N . LYS B 1 10 ? 9.547 23.833 53.493 1.00 39.61 38 LYS B N 1
ATOM 842 C CA . LYS B 1 10 ? 10.059 24.925 54.318 1.00 38.67 38 LYS B CA 1
ATOM 843 C C . LYS B 1 10 ? 11.575 24.895 54.409 1.00 38.32 38 LYS B C 1
ATOM 844 O O . LYS B 1 10 ? 12.196 25.944 54.372 1.00 38.44 38 LYS B O 1
ATOM 850 N N . ALA B 1 11 ? 12.166 23.703 54.529 1.00 37.51 39 ALA B N 1
ATOM 851 C CA . ALA B 1 11 ? 13.636 23.589 54.591 1.00 37.40 39 ALA B CA 1
ATOM 852 C C . ALA B 1 11 ? 14.305 24.065 53.274 1.00 36.73 39 ALA B C 1
ATOM 853 O O . ALA B 1 11 ? 15.343 24.718 53.294 1.00 36.04 39 ALA B O 1
ATOM 855 N N . GLU B 1 12 ? 13.685 23.742 52.143 1.00 36.44 40 GLU B N 1
ATOM 856 C CA . GLU B 1 12 ? 14.188 24.159 50.837 1.00 36.88 40 GLU B CA 1
ATOM 857 C C . GLU B 1 12 ? 14.048 25.661 50.586 1.00 36.81 40 GLU B C 1
ATOM 858 O O . GLU B 1 12 ? 14.945 26.288 50.094 1.00 37.15 40 GLU B O 1
ATOM 864 N N . GLU B 1 13 ? 12.895 26.222 50.909 1.00 37.44 41 GLU B N 1
ATOM 865 C CA . GLU B 1 13 ? 12.666 27.667 50.799 1.00 38.23 41 GLU B CA 1
ATOM 866 C C . GLU B 1 13 ? 13.642 28.461 51.669 1.00 37.17 41 GLU B C 1
ATOM 867 O O . GLU B 1 13 ? 14.172 29.483 51.246 1.00 37.02 41 GLU B O 1
ATOM 873 N N . HIS B 1 14 ? 13.878 27.960 52.873 1.00 36.78 42 HIS B N 1
ATOM 874 C CA . HIS B 1 14 ? 14.806 28.574 53.799 1.00 37.73 42 HIS B CA 1
ATOM 875 C C . HIS B 1 14 ? 16.252 28.544 53.288 1.00 37.59 42 HIS B C 1
ATOM 876 O O . HIS B 1 14 ? 16.919 29.578 53.299 1.00 39.08 42 HIS B O 1
ATOM 883 N N . ILE B 1 15 ? 16.738 27.400 52.806 1.00 37.88 43 ILE B N 1
ATOM 884 C CA . ILE B 1 15 ? 18.103 27.376 52.242 1.00 36.96 43 ILE B CA 1
ATOM 885 C C . ILE B 1 15 ? 18.265 28.246 50.973 1.00 37.62 43 ILE B C 1
ATOM 886 O O . 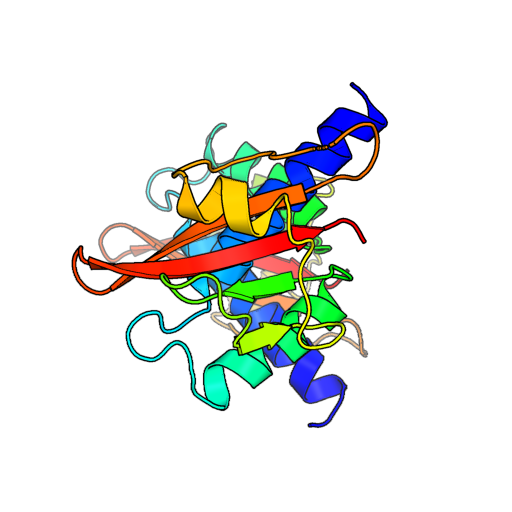ILE B 1 15 ? 19.321 28.825 50.752 1.00 37.40 43 ILE B O 1
ATOM 891 N N . GLU B 1 16 ? 17.227 28.294 50.136 1.00 38.13 44 GLU B N 1
ATOM 892 C CA . GLU B 1 16 ? 17.162 29.217 48.996 1.00 38.10 44 GLU B CA 1
ATOM 893 C C . GLU B 1 16 ? 17.325 30.689 49.400 1.00 37.85 44 GLU B C 1
ATOM 894 O O . GLU B 1 16 ? 18.137 31.393 48.820 1.00 38.44 44 GLU B O 1
ATOM 900 N N . LYS B 1 17 ? 16.565 31.146 50.394 1.00 37.74 45 LYS B N 1
ATOM 901 C CA . LYS B 1 17 ? 16.691 32.524 50.890 1.00 37.97 45 LYS B CA 1
ATOM 902 C C . LYS B 1 17 ? 18.071 32.839 51.506 1.00 37.71 45 LYS B C 1
ATOM 903 O O . LYS B 1 17 ? 18.616 33.930 51.326 1.00 36.96 45 LYS B O 1
ATOM 909 N N . GLU B 1 18 ? 18.605 31.894 52.262 1.00 37.49 46 GLU B N 1
ATOM 910 C CA . GLU B 1 18 ? 19.967 32.006 52.788 1.00 38.03 46 GLU B CA 1
ATOM 911 C C . GLU B 1 18 ? 21.016 32.151 51.700 1.00 37.63 46 GLU B C 1
ATOM 912 O O . GLU B 1 18 ? 21.869 33.023 51.811 1.00 38.49 46 GLU B O 1
ATOM 918 N N . ALA B 1 19 ? 20.965 31.292 50.682 1.00 35.88 47 ALA B N 1
ATOM 919 C CA . ALA B 1 19 ? 21.931 31.315 49.588 1.00 36.61 47 ALA B CA 1
ATOM 920 C C . ALA B 1 19 ? 21.871 32.619 48.820 1.00 36.83 47 ALA B C 1
ATOM 921 O O . ALA B 1 19 ? 22.900 33.176 48.470 1.00 37.66 47 ALA B O 1
ATOM 923 N N . LYS B 1 20 ? 20.663 33.097 48.527 1.00 36.90 48 LYS B N 1
ATOM 924 C CA . LYS B 1 20 ? 20.502 34.365 47.822 1.00 37.18 48 LYS B CA 1
ATOM 925 C C . LYS B 1 20 ? 20.932 35.542 48.705 1.00 37.35 48 LYS B C 1
ATOM 926 O O . LYS B 1 20 ? 21.517 36.512 48.196 1.00 37.93 48 LYS B O 1
ATOM 932 N N . TYR B 1 21 ? 20.639 35.470 50.003 1.00 35.62 49 TYR B N 1
ATOM 933 C CA . TYR B 1 21 ? 21.149 36.490 50.916 1.00 36.32 49 TYR B CA 1
ATOM 934 C C . TYR B 1 21 ? 22.667 36.610 50.801 1.00 36.36 49 TYR B C 1
ATOM 935 O O . TYR B 1 21 ? 23.217 37.693 50.557 1.00 36.03 49 TYR B O 1
ATOM 944 N N . LEU B 1 22 ? 23.315 35.470 50.981 1.00 38.20 50 LEU B N 1
ATOM 945 C CA . LEU B 1 22 ? 24.773 35.335 50.959 1.00 40.00 50 LEU B CA 1
ATOM 946 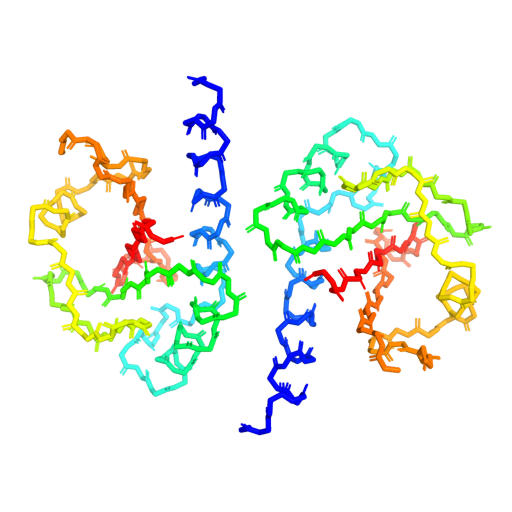C C . LEU B 1 22 ? 25.401 35.827 49.673 1.00 40.34 50 LEU B C 1
ATOM 947 O O . LEU B 1 22 ? 26.381 36.562 49.718 1.00 41.17 50 LEU B O 1
ATOM 952 N N . ALA B 1 23 ? 24.865 35.390 48.538 1.00 40.98 51 ALA B N 1
ATOM 953 C CA . ALA B 1 23 ? 25.303 35.878 47.214 1.00 41.39 51 ALA B CA 1
ATOM 954 C C . ALA B 1 23 ? 25.171 37.407 47.061 1.00 41.20 51 ALA B C 1
ATOM 955 O O . ALA B 1 23 ? 26.024 38.053 46.434 1.00 42.04 51 ALA B O 1
ATOM 957 N N . SER B 1 24 ? 24.100 37.981 47.619 1.00 40.65 52 SER B N 1
ATOM 958 C CA . SER B 1 24 ? 23.908 39.449 47.631 1.00 39.47 52 SER B CA 1
ATOM 959 C C . SER B 1 24 ? 24.981 40.210 48.433 1.00 39.15 52 SER B C 1
ATOM 960 O O . SER B 1 24 ? 25.223 41.405 48.187 1.00 39.20 52 SER B O 1
ATOM 963 N N . LEU B 1 25 ? 25.624 39.539 49.385 1.00 38.01 53 LEU B N 1
ATOM 964 C CA . LEU B 1 25 ? 26.629 40.196 50.214 1.00 37.83 53 LEU B CA 1
ATOM 965 C C . LEU B 1 25 ? 28.037 40.163 49.590 1.00 37.87 53 LEU B C 1
ATOM 966 O O . LEU B 1 25 ? 28.865 41.036 49.867 1.00 38.24 53 LEU B O 1
ATOM 971 N N . LEU B 1 26 ? 28.292 39.156 48.765 1.00 37.45 54 LEU B N 1
ATOM 972 C CA . LEU B 1 26 ? 29.594 38.954 48.158 1.00 37.65 54 LEU B CA 1
ATOM 973 C C . LEU B 1 26 ? 29.901 40.006 47.105 1.00 37.68 54 LEU B C 1
ATOM 974 O O . LEU B 1 26 ? 29.020 40.410 46.346 1.00 37.00 54 LEU B O 1
ATOM 979 N N . ASP B 1 27 ? 31.153 40.465 47.104 1.00 37.97 55 ASP B N 1
ATOM 980 C CA . ASP B 1 27 ? 31.703 41.201 45.978 1.00 38.15 55 ASP B CA 1
ATOM 981 C C . ASP B 1 27 ? 32.151 40.209 44.914 1.00 38.28 55 ASP B C 1
ATOM 982 O O . ASP B 1 27 ? 33.248 39.642 45.008 1.00 38.49 55 ASP B O 1
ATOM 987 N N . ALA B 1 28 ? 31.312 40.001 43.901 1.00 38.63 56 ALA B N 1
ATOM 988 C CA . ALA B 1 28 ? 31.562 38.956 42.899 1.00 39.06 56 ALA B CA 1
ATOM 989 C C . ALA B 1 28 ? 32.611 39.366 41.864 1.00 39.35 56 ALA B C 1
ATOM 990 O O . ALA B 1 28 ? 33.109 38.514 41.116 1.00 39.24 56 ALA B O 1
ATOM 992 N N . GLY B 1 29 ? 32.935 40.665 41.823 1.00 39.95 57 GLY B N 1
ATOM 993 C CA . GLY B 1 29 ? 34.046 41.182 41.001 1.00 40.36 57 GLY B CA 1
ATOM 994 C C . GLY B 1 29 ? 35.421 40.954 41.610 1.00 41.06 57 GLY B C 1
ATOM 995 O O . GLY B 1 29 ? 36.433 41.108 40.931 1.00 40.71 57 GLY B O 1
ATOM 996 N N . ASN B 1 30 ? 35.443 40.587 42.898 1.00 41.61 58 ASN B N 1
ATOM 997 C CA . ASN B 1 30 ? 36.667 40.254 43.639 1.00 42.04 58 ASN B CA 1
ATOM 998 C C . ASN B 1 30 ? 36.463 39.052 44.566 1.00 41.88 58 ASN B C 1
ATOM 999 O O . ASN B 1 30 ? 36.609 39.161 45.775 1.00 41.78 58 ASN B O 1
ATOM 1004 N N . LEU B 1 31 ? 36.134 37.907 43.997 1.00 42.40 59 LEU B N 1
ATOM 1005 C CA . LEU B 1 31 ? 35.716 36.751 44.798 1.00 42.74 59 LEU B CA 1
ATOM 1006 C C . LEU B 1 31 ? 36.764 36.212 45.764 1.00 43.56 59 LEU B C 1
ATOM 1007 O O . LEU B 1 31 ? 36.452 35.942 46.933 1.00 43.95 59 LEU B O 1
ATOM 1012 N N . ASN B 1 32 ? 37.994 36.059 45.283 1.00 43.93 60 ASN B N 1
ATOM 1013 C CA . ASN B 1 32 ? 39.055 35.475 46.087 1.00 44.49 60 ASN B CA 1
ATOM 1014 C C . ASN B 1 32 ? 39.747 36.570 46.857 1.00 44.41 60 ASN B C 1
ATOM 1015 O O . ASN B 1 32 ? 40.858 36.948 46.522 1.00 45.16 60 ASN B O 1
ATOM 1020 N N . ASN B 1 33 ? 39.071 37.111 47.863 1.00 44.01 61 ASN B N 1
ATOM 1021 C CA . ASN B 1 33 ? 39.652 38.141 48.718 1.00 43.34 61 ASN B CA 1
ATOM 1022 C C . ASN B 1 33 ? 39.278 37.900 50.192 1.00 43.21 61 ASN B C 1
ATOM 1023 O O . ASN B 1 33 ? 38.388 37.076 50.479 1.00 43.30 61 ASN B O 1
ATOM 1028 N N A GLN B 1 34 ? 39.978 38.580 51.100 0.50 42.90 62 GLN B N 1
ATOM 1029 N N B GLN B 1 34 ? 39.958 38.586 51.108 0.50 43.13 62 GLN B N 1
ATOM 1030 C CA A GLN B 1 34 ? 39.802 38.408 52.550 0.50 42.80 62 GLN B CA 1
ATOM 1031 C CA B GLN B 1 34 ? 39.777 38.358 52.549 0.50 43.25 62 GLN B CA 1
ATOM 1032 C C A GLN B 1 34 ? 38.395 38.795 53.022 0.50 42.71 62 GLN B C 1
ATOM 1033 C C B GLN B 1 34 ? 38.454 38.883 53.121 0.50 42.99 62 GLN B C 1
ATOM 1034 O O A GLN B 1 34 ? 37.806 38.119 53.866 0.50 42.74 62 GLN B O 1
ATOM 1035 O O B GLN B 1 34 ? 37.983 38.394 54.151 0.50 43.06 62 GLN B O 1
ATOM 1046 N N . ALA B 1 35 ? 37.866 39.876 52.454 1.00 42.73 63 ALA B N 1
ATOM 1047 C CA . ALA B 1 35 ? 36.586 40.461 52.876 1.00 42.07 63 ALA B CA 1
ATOM 1048 C C . ALA B 1 35 ? 35.417 39.525 52.609 1.00 41.51 63 ALA B C 1
ATOM 1049 O O . ALA B 1 35 ? 34.543 39.359 53.460 1.00 41.05 63 ALA B O 1
ATOM 1051 N N . ASN B 1 36 ? 35.419 38.919 51.419 1.00 41.04 64 ASN B N 1
ATOM 1052 C CA . ASN B 1 36 ? 34.395 37.944 51.020 1.00 40.45 64 ASN B CA 1
ATOM 1053 C C . ASN B 1 36 ? 34.472 36.664 51.860 1.00 40.00 64 ASN B C 1
ATOM 1054 O O . ASN B 1 36 ? 33.458 36.093 52.202 1.00 39.72 64 ASN B O 1
ATOM 1059 N N . GLU B 1 37 ? 35.693 36.239 52.174 1.00 39.86 65 GLU B N 1
ATOM 1060 C CA . GLU B 1 37 ? 35.953 35.070 52.993 1.00 40.21 65 GLU B CA 1
ATOM 1061 C C . GLU B 1 37 ? 35.385 35.225 54.413 1.00 40.35 65 GLU B C 1
ATOM 1062 O O . GLU B 1 37 ? 34.780 34.307 54.954 1.00 39.93 65 GLU B O 1
ATOM 1068 N N . LYS B 1 38 ? 35.545 36.415 54.986 1.00 40.50 66 LYS B N 1
ATOM 1069 C CA . LYS B 1 38 ? 35.021 36.727 56.307 1.00 40.83 66 LYS B CA 1
ATOM 1070 C C . LYS B 1 38 ? 33.487 36.688 56.354 1.00 41.37 66 LYS B C 1
ATOM 1071 O O . LYS B 1 38 ? 32.909 36.108 57.274 1.00 41.41 66 LYS B O 1
ATOM 1077 N N . ILE B 1 39 ? 32.846 37.329 55.369 1.00 42.06 67 ILE B N 1
ATOM 1078 C CA . ILE B 1 39 ? 31.385 37.283 55.149 1.00 42.19 67 ILE B CA 1
ATOM 1079 C C . ILE B 1 39 ? 30.850 35.847 55.144 1.00 42.37 67 ILE B C 1
ATOM 1080 O O . ILE B 1 39 ? 29.867 35.542 55.819 1.00 42.02 67 ILE B O 1
ATOM 1085 N N . ILE B 1 40 ? 31.485 34.974 54.355 1.00 42.80 68 ILE B N 1
ATOM 1086 C CA . ILE B 1 40 ? 31.150 33.544 54.315 1.00 42.88 68 ILE B CA 1
ATOM 1087 C C . ILE B 1 40 ? 31.404 32.791 55.631 1.00 43.78 68 ILE B C 1
ATOM 1088 O O . ILE B 1 40 ? 30.562 32.007 56.080 1.00 44.07 68 ILE B O 1
ATOM 1093 N N . LYS B 1 41 ? 32.554 33.014 56.246 1.00 44.65 69 LYS B N 1
ATOM 1094 C CA . LYS B 1 41 ? 32.837 32.452 57.563 1.00 46.44 69 LYS B CA 1
ATOM 1095 C C . LYS B 1 41 ? 31.783 32.876 58.605 1.00 47.13 69 LYS B C 1
ATOM 1096 O O . LYS B 1 41 ? 31.251 32.044 59.328 1.00 47.62 69 LYS B O 1
ATOM 1102 N N . ASP B 1 42 ? 31.478 34.168 58.680 1.00 48.10 70 ASP B N 1
ATOM 1103 C CA . ASP B 1 42 ? 30.584 34.672 59.729 1.00 49.34 70 ASP B CA 1
ATOM 1104 C C . ASP B 1 42 ? 29.127 34.281 59.493 1.00 49.72 70 ASP B C 1
ATOM 1105 O O . ASP B 1 42 ? 28.416 33.927 60.432 1.00 49.75 70 ASP B O 1
ATOM 1110 N N . ALA B 1 43 ? 28.694 34.359 58.235 1.00 50.83 71 ALA B N 1
ATOM 1111 C CA . ALA B 1 43 ? 27.356 33.936 57.822 1.00 51.29 71 ALA B CA 1
ATOM 1112 C C . ALA B 1 43 ? 27.144 32.447 58.051 1.00 51.78 71 ALA B C 1
ATOM 1113 O O . ALA B 1 43 ? 26.127 32.030 58.610 1.00 52.46 71 ALA B O 1
ATOM 1115 N N . GLY B 1 44 ? 28.109 31.646 57.623 1.00 51.55 72 GLY B N 1
ATOM 1116 C CA . GLY B 1 44 ? 28.065 30.215 57.846 1.00 50.76 72 GLY B CA 1
ATOM 1117 C C . GLY B 1 44 ? 27.671 29.847 59.254 1.00 50.29 72 GLY B C 1
ATOM 1118 O O . GLY B 1 44 ? 26.724 29.094 59.448 1.00 50.46 72 GLY B O 1
ATOM 1119 N N . GLY B 1 45 ? 28.409 30.376 60.237 1.00 49.97 73 GLY B N 1
ATOM 1120 C CA . GLY B 1 45 ? 28.163 30.118 61.666 1.00 47.56 73 GLY B CA 1
ATOM 1121 C C . GLY B 1 45 ? 26.862 30.698 62.208 1.00 46.68 73 GLY B C 1
ATOM 1122 O O . GLY B 1 45 ? 26.198 30.067 63.034 1.00 47.11 73 GLY B O 1
ATOM 1123 N N . ALA B 1 46 ? 26.491 31.899 61.765 1.00 45.30 74 ALA B N 1
ATOM 1124 C CA . ALA B 1 46 ? 25.264 32.565 62.262 1.00 43.88 74 ALA B CA 1
ATOM 1125 C C . ALA B 1 46 ? 23.975 31.939 61.720 1.00 42.82 74 ALA B C 1
ATOM 1126 O O . ALA B 1 46 ? 22.942 31.889 62.411 1.00 43.04 74 ALA B O 1
ATOM 1128 N N . LEU B 1 47 ? 24.054 31.464 60.484 1.00 41.96 75 LEU B N 1
ATOM 1129 C CA . LEU B 1 47 ? 22.891 30.964 59.729 1.00 41.53 75 LEU B CA 1
ATOM 1130 C C . LEU B 1 47 ? 22.727 29.419 59.750 1.00 41.34 75 LEU B C 1
ATOM 1131 O O . LEU B 1 47 ? 21.754 28.888 59.187 1.00 41.01 75 LEU B O 1
ATOM 1136 N N . ASP B 1 48 ? 23.669 28.718 60.393 1.00 40.52 76 ASP B N 1
ATOM 1137 C CA . ASP B 1 48 ? 23.631 27.253 6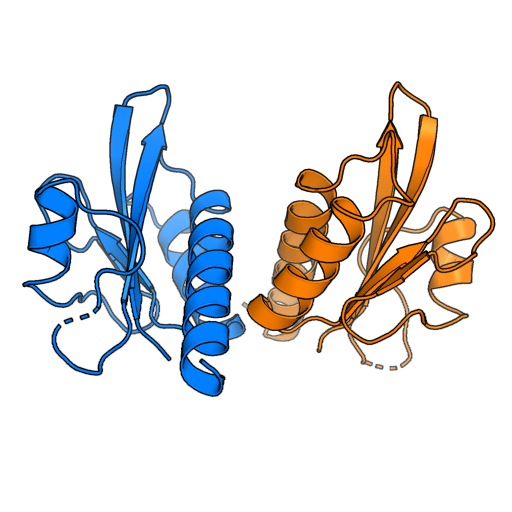0.531 1.00 40.14 76 ASP B CA 1
ATOM 1138 C C . ASP B 1 48 ? 23.716 26.558 59.195 1.00 39.41 76 ASP B C 1
ATOM 1139 O O . ASP B 1 48 ? 22.975 25.628 58.945 1.00 39.01 76 ASP B O 1
ATOM 1144 N N . VAL B 1 49 ? 24.588 27.035 58.318 1.00 38.70 77 VAL B N 1
ATOM 1145 C CA . VAL B 1 49 ? 24.807 26.400 57.062 1.00 37.71 77 VAL B CA 1
ATOM 1146 C C . VAL B 1 49 ? 26.293 26.260 56.902 1.00 38.07 77 VAL B C 1
ATOM 1147 O O . VAL B 1 49 ? 27.081 26.986 57.527 1.00 37.97 77 VAL B O 1
ATOM 1151 N N . SER B 1 50 ? 26.670 25.328 56.041 1.00 37.89 78 SER B N 1
ATOM 1152 C CA . SER B 1 50 ? 28.016 25.237 55.552 1.00 38.42 78 SER B CA 1
ATOM 1153 C C . SER B 1 50 ? 27.981 25.889 54.169 1.00 38.43 78 SER B C 1
ATOM 1154 O O . SER B 1 50 ? 27.134 25.560 53.333 1.00 39.02 78 SER B O 1
ATOM 1157 N N . ALA B 1 51 ? 28.853 26.863 53.946 1.00 37.86 79 ALA B N 1
ATOM 1158 C CA . ALA B 1 51 ? 28.866 27.605 52.687 1.00 37.66 79 ALA B CA 1
ATOM 1159 C C . ALA B 1 51 ? 30.278 27.622 52.104 1.00 37.64 79 ALA B C 1
ATOM 1160 O O . ALA B 1 51 ? 31.236 27.835 52.837 1.00 38.41 79 ALA B O 1
ATOM 1162 N N . SER B 1 52 ? 30.383 27.399 50.795 1.00 37.69 80 SER B N 1
ATOM 1163 C CA . SER B 1 52 ? 31.643 27.453 50.048 1.00 38.15 80 SER B CA 1
ATOM 1164 C C . SER B 1 52 ? 31.507 28.372 48.841 1.00 37.77 80 SER B C 1
ATOM 1165 O O . SER B 1 52 ? 30.460 28.403 48.202 1.00 38.43 80 SER B O 1
ATOM 1168 N N . VAL B 1 53 ? 32.583 29.080 48.517 1.00 37.94 81 VAL B N 1
ATOM 1169 C CA . VAL B 1 53 ? 32.699 29.833 47.250 1.00 37.63 81 VAL B CA 1
ATOM 1170 C C . VAL B 1 53 ? 33.686 29.113 46.323 1.00 37.27 81 VAL B C 1
ATOM 1171 O O . VAL B 1 53 ? 34.772 28.736 46.727 1.00 36.43 81 VAL B O 1
ATOM 1175 N N . ILE B 1 54 ? 33.237 28.895 45.089 1.00 37.46 82 ILE B N 1
ATOM 1176 C CA . ILE B 1 54 ? 33.926 28.109 44.080 1.00 37.49 82 ILE B CA 1
ATOM 1177 C C . ILE B 1 54 ? 34.150 29.023 42.838 1.00 38.21 82 ILE B C 1
ATOM 1178 O O . ILE B 1 54 ? 33.245 29.799 42.454 1.00 37.55 82 ILE B O 1
ATOM 1183 N N . ASP B 1 55 ? 35.332 28.953 42.224 1.00 38.21 83 ASP B N 1
ATOM 1184 C CA . ASP B 1 55 ? 35.536 29.667 40.960 1.00 38.46 83 ASP B CA 1
ATOM 1185 C C . ASP B 1 55 ? 34.985 28.869 39.755 1.00 38.93 83 ASP B C 1
ATOM 1186 O O . ASP B 1 55 ? 34.483 27.739 39.902 1.00 38.48 83 ASP B O 1
ATOM 1191 N N . THR B 1 56 ? 35.092 29.465 38.571 1.00 39.44 84 THR B N 1
ATOM 1192 C CA . THR B 1 56 ? 34.462 28.953 37.351 1.00 39.84 84 THR B CA 1
ATOM 1193 C C . THR B 1 56 ? 35.095 27.638 36.884 1.00 40.01 84 THR B C 1
ATOM 1194 O O . THR B 1 56 ? 34.457 26.863 36.172 1.00 39.10 84 THR B O 1
ATOM 1198 N N . ASP B 1 57 ? 36.340 27.411 37.304 1.00 40.57 85 ASP B N 1
ATOM 1199 C CA . ASP B 1 57 ? 37.057 26.158 37.052 1.00 41.74 85 ASP B CA 1
ATOM 1200 C C . ASP B 1 57 ? 36.731 25.032 38.046 1.00 41.49 85 ASP B C 1
ATOM 1201 O O . ASP B 1 57 ? 37.321 23.974 37.963 1.00 41.76 85 ASP B O 1
ATOM 1206 N N . GLY B 1 58 ? 35.837 25.254 39.002 1.00 41.14 86 GLY B N 1
ATOM 1207 C CA . GLY B 1 58 ? 35.532 24.202 39.976 1.00 40.13 86 GLY B CA 1
ATOM 1208 C C . GLY B 1 58 ? 36.450 24.156 41.193 1.00 39.69 86 GLY B C 1
ATOM 1209 O O . GLY B 1 58 ? 36.322 23.271 42.025 1.00 40.09 86 GLY B O 1
ATOM 1210 N N . LYS B 1 59 ? 37.357 25.118 41.318 1.00 38.68 87 LYS B N 1
ATOM 1211 C CA . LYS B 1 59 ? 38.237 25.184 42.480 1.00 38.02 87 LYS B CA 1
ATOM 1212 C C . LYS B 1 59 ? 37.588 25.904 43.662 1.00 37.36 87 LYS B C 1
ATOM 1213 O O . LYS B 1 59 ? 37.001 26.981 43.505 1.00 37.29 87 LYS B O 1
ATOM 1219 N N . VAL B 1 60 ? 37.700 25.311 44.846 1.00 36.30 88 VAL B N 1
ATOM 1220 C CA . VAL B 1 60 ? 37.075 25.888 46.014 1.00 36.29 88 VAL B CA 1
ATOM 1221 C C . VAL B 1 60 ? 38.009 26.896 46.640 1.00 36.88 88 VAL B C 1
ATOM 1222 O O . VAL B 1 60 ? 39.124 26.561 47.010 1.00 36.65 88 VAL B O 1
ATOM 1226 N N . LEU B 1 61 ? 37.523 28.122 46.779 1.00 37.63 89 LEU B N 1
ATOM 1227 C CA . LEU B 1 61 ? 38.329 29.248 47.247 1.00 37.44 89 LEU B CA 1
ATOM 1228 C C . LEU B 1 61 ? 38.396 29.322 48.772 1.00 37.37 89 LEU B C 1
ATOM 1229 O O . LEU B 1 61 ? 39.472 29.507 49.348 1.00 36.86 89 LEU B O 1
ATOM 1234 N N . TYR B 1 62 ? 37.231 29.189 49.405 1.00 36.78 90 TYR B N 1
ATOM 1235 C CA . TYR B 1 62 ? 37.114 29.231 50.870 1.00 36.54 90 TYR B CA 1
ATOM 1236 C C . TYR B 1 62 ? 35.752 28.688 51.239 1.00 36.16 90 TYR B C 1
ATOM 1237 O O . TYR B 1 62 ? 34.858 28.673 50.418 1.00 36.00 90 TYR B O 1
ATOM 1246 N N . GLY B 1 63 ? 35.603 28.270 52.485 1.00 36.67 91 GLY B N 1
ATOM 1247 C CA . GLY B 1 63 ? 34.295 27.947 53.020 1.00 37.23 91 GLY B CA 1
ATOM 1248 C C . GLY B 1 63 ? 34.179 28.220 54.496 1.00 37.26 91 GLY B C 1
ATOM 1249 O O . GLY B 1 63 ? 35.169 28.180 55.229 1.00 37.51 91 GLY B O 1
ATOM 1250 N N . SER B 1 64 ? 32.951 28.450 54.941 1.00 37.80 92 SER B N 1
ATOM 1251 C CA . SER B 1 64 ? 32.673 28.650 56.366 1.00 38.55 92 SER B CA 1
ATOM 1252 C C . SER B 1 64 ? 33.123 27.484 57.240 1.00 39.14 92 SER B C 1
ATOM 1253 O O . SER B 1 64 ? 33.398 27.671 58.403 1.00 39.26 92 SER B O 1
ATOM 1256 N N . ASN B 1 65 ? 33.206 26.288 56.662 1.00 40.40 93 ASN B N 1
ATOM 1257 C CA . ASN B 1 65 ? 33.496 25.050 57.390 1.00 41.69 93 ASN B CA 1
ATOM 1258 C C . ASN B 1 65 ? 34.776 24.401 56.843 1.00 41.75 93 ASN B C 1
ATOM 1259 O O . ASN B 1 65 ? 34.948 23.193 56.924 1.00 43.27 93 ASN B O 1
ATOM 1264 N N . GLY B 1 66 ? 35.683 25.192 56.284 1.00 40.86 94 GLY B N 1
ATOM 1265 C CA . GLY B 1 66 ? 36.840 24.624 55.585 1.00 39.48 94 GLY B CA 1
ATOM 1266 C C . GLY B 1 66 ? 36.742 24.778 54.080 1.00 38.20 94 GLY B C 1
ATOM 1267 O O . GLY B 1 66 ? 35.653 24.953 53.526 1.00 37.70 94 GLY B O 1
ATOM 1268 N N . ARG B 1 67 ? 37.888 24.719 53.410 1.00 38.19 95 ARG B N 1
ATOM 1269 C CA . ARG B 1 67 ? 37.953 24.955 51.966 1.00 38.33 95 ARG B CA 1
ATOM 1270 C C . ARG B 1 67 ? 37.601 23.665 51.229 1.00 38.32 95 ARG B C 1
ATOM 1271 O O . ARG B 1 67 ? 38.455 23.012 50.655 1.00 38.02 95 ARG B O 1
ATOM 1279 N N . SER B 1 68 ? 36.326 23.287 51.277 1.00 38.67 96 SER B N 1
ATOM 1280 C CA . SER B 1 68 ? 35.893 22.050 50.688 1.00 38.60 96 SER B CA 1
ATOM 1281 C C . SER B 1 68 ? 34.461 22.142 50.207 1.00 37.56 96 SER B C 1
ATOM 1282 O O . SER B 1 68 ? 33.677 23.017 50.629 1.00 37.78 96 SER B O 1
ATOM 1285 N N . ALA B 1 69 ? 34.137 21.248 49.286 1.00 36.09 97 ALA B N 1
ATOM 1286 C CA . ALA B 1 69 ? 32.802 21.186 48.684 1.00 34.28 97 ALA B CA 1
ATOM 1287 C C . ALA B 1 69 ? 32.639 19.779 48.092 1.00 33.94 97 ALA B C 1
ATOM 1288 O O . ALA B 1 69 ? 33.567 19.223 47.535 1.00 32.51 97 ALA B O 1
ATOM 1290 N N . ASP B 1 70 ? 31.439 19.241 48.218 1.00 33.04 98 ASP B N 1
ATOM 1291 C CA . ASP B 1 70 ? 31.083 18.015 47.605 1.00 32.89 98 ASP B CA 1
ATOM 1292 C C . ASP B 1 70 ? 31.320 18.074 46.094 1.00 32.71 98 ASP B C 1
ATOM 1293 O O . ASP B 1 70 ? 30.786 18.953 45.388 1.00 32.00 98 ASP B O 1
ATOM 1298 N N . SER B 1 71 ? 32.119 17.120 45.618 1.00 31.76 99 SER B N 1
ATOM 1299 C CA . SER B 1 71 ? 32.511 17.043 44.219 1.00 31.61 99 SER B CA 1
ATOM 1300 C C . SER B 1 71 ? 31.324 16.988 43.217 1.00 31.75 99 SER B C 1
ATOM 1301 O O . SER B 1 71 ? 31.340 17.674 42.220 1.00 31.26 99 SER B O 1
ATOM 1304 N N A GLN B 1 72 ? 30.315 16.175 43.515 0.50 31.93 100 GLN B N 1
ATOM 1305 N N B GLN B 1 72 ? 30.323 16.163 43.511 0.50 31.91 100 GLN B N 1
ATOM 1306 C CA A GLN B 1 72 ? 29.166 16.007 42.623 0.50 32.63 100 GLN B CA 1
ATOM 1307 C CA B GLN B 1 72 ? 29.170 15.996 42.626 0.50 32.56 100 GLN B CA 1
ATOM 1308 C C A GLN B 1 72 ? 28.367 17.291 42.456 0.50 32.61 100 GLN B C 1
ATOM 1309 C C B GLN B 1 72 ? 28.386 17.296 42.454 0.50 32.59 100 GLN B C 1
ATOM 1310 O O A GLN B 1 72 ? 27.908 17.612 41.347 0.50 33.00 100 GLN B O 1
ATOM 1311 O O B GLN B 1 72 ? 27.974 17.643 41.334 0.50 32.98 100 GLN B O 1
ATOM 1322 N N . LYS B 1 73 ? 28.214 18.023 43.555 1.00 32.9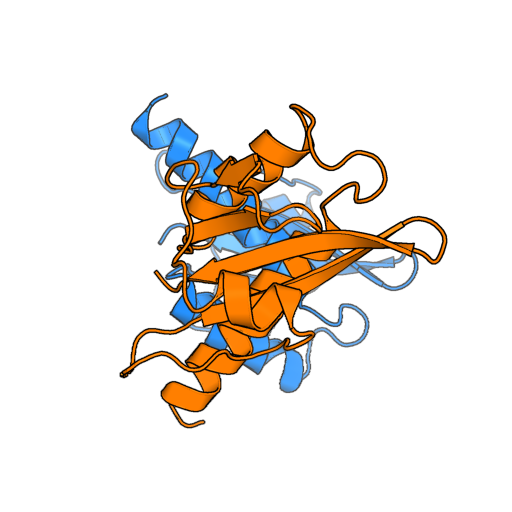8 101 LYS B N 1
ATOM 1323 C CA . LYS B 1 73 ? 27.523 19.302 43.541 1.00 33.85 101 LYS B CA 1
ATOM 1324 C C . LYS B 1 73 ? 28.303 20.385 42.764 1.00 34.54 101 LYS B C 1
ATOM 1325 O O . LYS B 1 73 ? 27.693 21.216 42.094 1.00 35.09 101 LYS B O 1
ATOM 1331 N N . VAL B 1 74 ? 29.627 20.407 42.908 1.00 34.30 102 VAL B N 1
ATOM 1332 C CA . VAL B 1 74 ? 30.479 21.336 42.158 1.00 34.97 102 VAL B CA 1
ATOM 1333 C C . VAL B 1 74 ? 30.413 21.001 40.665 1.00 35.86 102 VAL B C 1
ATOM 1334 O O . VAL B 1 74 ? 30.275 21.901 39.840 1.00 36.47 102 VAL B O 1
ATOM 1338 N N . GLN B 1 75 ? 30.508 19.710 40.321 1.00 35.69 103 GLN B N 1
ATOM 1339 C CA . GLN B 1 75 ? 30.286 19.283 38.956 1.00 36.49 103 GLN B CA 1
ATOM 1340 C C . GLN B 1 75 ? 28.932 19.796 38.434 1.00 35.02 103 GLN B C 1
ATOM 1341 O O . GLN B 1 75 ? 28.884 20.328 37.348 1.00 34.68 103 GLN B O 1
ATOM 1347 N N . ALA B 1 76 ? 27.854 19.669 39.218 1.00 34.09 104 ALA B N 1
ATOM 1348 C CA . ALA B 1 76 ? 26.533 20.154 38.803 1.00 33.36 104 ALA B CA 1
ATOM 1349 C C . ALA B 1 76 ? 26.584 21.687 38.539 1.00 33.62 104 ALA B C 1
ATOM 1350 O O . ALA B 1 76 ? 26.098 22.168 37.514 1.00 33.75 104 ALA B O 1
ATOM 1352 N N . LEU B 1 77 ? 27.169 22.431 39.469 1.00 32.48 105 LEU B N 1
ATOM 1353 C CA . LEU B 1 77 ? 27.307 23.868 39.330 1.00 33.84 105 LEU B CA 1
ATOM 1354 C C . LEU B 1 77 ? 28.056 24.297 38.052 1.00 32.99 105 LEU B C 1
ATOM 1355 O O . LEU B 1 77 ? 27.643 25.203 37.357 1.00 32.42 105 LEU B O 1
ATOM 1360 N N . VAL B 1 78 ? 29.193 23.658 37.790 1.00 33.64 106 VAL B N 1
ATOM 1361 C CA . VAL B 1 78 ? 29.982 23.899 36.571 1.00 32.81 106 VAL B CA 1
ATOM 1362 C C . VAL B 1 78 ? 29.191 23.519 35.311 1.00 32.79 106 VAL B C 1
ATOM 1363 O O . VAL B 1 78 ? 29.309 24.165 34.259 1.00 33.28 106 VAL B O 1
ATOM 1367 N N . SER B 1 79 ? 28.322 22.521 35.426 1.00 32.16 107 SER B N 1
ATOM 1368 C CA . SER B 1 79 ? 27.495 22.119 34.290 1.00 32.31 107 SER B CA 1
ATOM 1369 C C . SER B 1 79 ? 26.311 23.099 34.032 1.00 31.51 107 SER B C 1
ATOM 1370 O O . SER B 1 79 ? 25.547 22.920 33.087 1.00 31.09 107 SER B O 1
ATOM 1373 N N . GLY B 1 80 ? 26.147 24.109 34.894 1.00 31.93 108 GLY B N 1
ATOM 1374 C CA . GLY B 1 80 ? 25.112 25.138 34.722 1.00 31.45 108 GLY B CA 1
ATOM 1375 C C . GLY B 1 80 ? 23.887 24.994 35.619 1.00 32.04 108 GLY B C 1
ATOM 1376 O O . GLY B 1 80 ? 22.959 25.792 35.509 1.00 32.12 108 GLY B O 1
ATOM 1377 N N . HIS B 1 81 ? 23.857 23.977 36.487 1.00 32.51 109 HIS B N 1
ATOM 1378 C CA . HIS B 1 81 ? 22.705 23.746 37.407 1.00 33.15 109 HIS B CA 1
ATOM 1379 C C . HIS B 1 81 ? 22.698 24.697 38.594 1.00 33.81 109 HIS B C 1
ATOM 1380 O O . HIS B 1 81 ? 23.748 25.000 39.163 1.00 35.14 109 HIS B O 1
ATOM 1387 N N . GLU B 1 82 ? 21.507 25.118 39.007 1.00 34.54 110 GLU B N 1
ATOM 1388 C CA . GLU B 1 82 ? 21.350 26.010 40.149 1.00 35.55 110 GLU B CA 1
ATOM 1389 C C . GLU B 1 82 ? 20.111 25.621 40.917 1.00 34.49 110 GLU B C 1
ATOM 1390 O O . GLU B 1 82 ? 19.303 24.857 40.431 1.00 34.68 110 GLU B O 1
ATOM 1396 N N . GLY B 1 83 ? 19.944 26.201 42.097 1.00 33.85 111 GLY B N 1
ATOM 1397 C CA . GLY B 1 83 ? 18.752 25.943 42.916 1.00 34.38 111 GLY B CA 1
ATOM 1398 C C . GLY B 1 83 ? 19.046 24.743 43.786 1.00 34.32 111 GLY B C 1
ATOM 1399 O O . GLY B 1 83 ? 20.186 24.494 44.108 1.00 34.59 111 GLY B O 1
ATOM 1400 N N . ILE B 1 84 ? 18.020 23.990 44.137 1.00 35.61 112 ILE B N 1
ATOM 1401 C CA . ILE B 1 84 ? 18.189 22.771 44.936 1.00 36.68 112 ILE B CA 1
ATOM 1402 C C . ILE B 1 84 ? 18.891 21.701 44.108 1.00 38.17 112 ILE B C 1
ATOM 1403 O O . ILE B 1 84 ? 18.397 21.347 43.059 1.00 38.43 112 ILE B O 1
ATOM 1408 N N . LEU B 1 85 ? 20.029 21.205 44.593 1.00 40.60 113 LEU B N 1
ATOM 1409 C CA . LEU B 1 85 ? 20.865 20.208 43.915 1.00 42.76 113 LEU B CA 1
ATOM 1410 C C . LEU B 1 85 ? 20.650 18.785 44.425 1.00 45.09 113 LEU B C 1
ATOM 1411 O O . LEU B 1 85 ? 20.2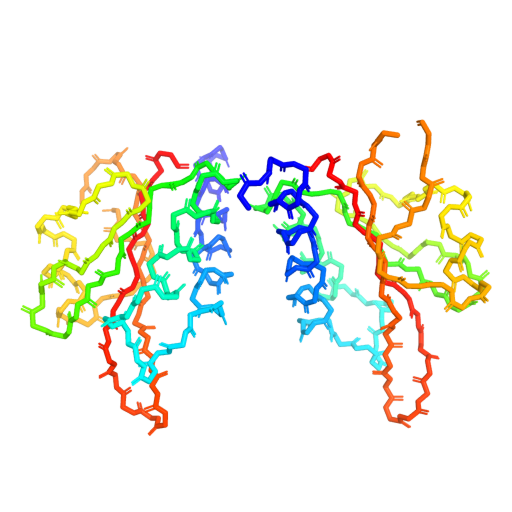01 18.585 45.567 1.00 44.89 113 LEU B O 1
ATOM 1416 N N . SER B 1 86 ? 21.021 17.798 43.600 1.00 49.65 114 SER B N 1
ATOM 1417 C CA . SER B 1 86 ? 20.521 16.374 43.722 1.00 53.65 114 SER B CA 1
ATOM 1418 C C . SER B 1 86 ? 21.357 15.327 44.507 1.00 55.87 114 SER B C 1
ATOM 1419 O O . SER B 1 86 ? 21.925 14.363 43.935 1.00 57.42 114 SER B O 1
ATOM 1421 N N . THR B 1 87 ? 21.341 15.457 45.821 1.00 57.57 115 THR B N 1
ATOM 1422 C CA . THR B 1 87 ? 22.064 14.563 46.699 1.00 58.74 115 THR B CA 1
ATOM 1423 C C . THR B 1 87 ? 21.264 13.264 46.832 1.00 59.93 115 THR B C 1
ATOM 1424 O O . THR B 1 87 ? 20.174 13.166 46.265 1.00 60.83 115 THR B O 1
ATOM 1428 N N . THR B 1 88 ? 21.798 12.275 47.564 1.00 60.96 116 THR B N 1
ATOM 1429 C CA . THR B 1 88 ? 21.035 11.070 47.967 1.00 61.92 116 THR B CA 1
ATOM 1430 C C . THR B 1 88 ? 21.351 10.634 49.405 1.00 62.24 116 THR B C 1
ATOM 1431 O O . THR B 1 88 ? 22.199 11.237 50.086 1.00 62.88 116 THR B O 1
ATOM 1433 N N . ASN B 1 90 ? 18.880 12.793 50.054 1.00 48.93 118 ASN B N 1
ATOM 1434 C CA . ASN B 1 90 ? 18.328 13.398 51.258 1.00 48.94 118 ASN B CA 1
ATOM 1435 C C . ASN B 1 90 ? 18.956 14.763 51.600 1.00 48.43 118 ASN B C 1
ATOM 1436 O O . ASN B 1 90 ? 18.278 15.801 51.497 1.00 48.91 118 ASN B O 1
ATOM 1441 N N . LYS B 1 91 ? 20.238 14.750 51.989 1.00 46.85 119 LYS B N 1
ATOM 1442 C CA . LYS B 1 91 ? 20.994 15.941 52.450 1.00 45.04 119 LYS B CA 1
ATOM 1443 C C . LYS B 1 91 ? 20.769 17.222 51.620 1.00 42.91 119 LYS B C 1
ATOM 1444 O O . LYS B 1 91 ? 20.939 17.204 50.412 1.00 43.49 119 LYS B O 1
ATOM 1450 N N . LEU B 1 92 ? 20.438 18.337 52.264 1.00 40.15 120 LEU B N 1
ATOM 1451 C CA . LEU B 1 92 ? 20.014 19.544 51.536 1.00 37.78 120 LEU B CA 1
ATOM 1452 C C . LEU B 1 92 ? 21.143 20.428 50.997 1.00 36.74 120 LEU B C 1
ATOM 1453 O O . LEU B 1 92 ? 21.982 20.872 51.765 1.00 36.44 120 LEU B O 1
ATOM 1458 N N . TYR B 1 93 ? 21.132 20.687 49.683 1.00 34.92 121 TYR B N 1
ATOM 1459 C CA . TYR B 1 93 ? 22.120 21.531 48.997 1.00 33.75 121 TYR B CA 1
ATOM 1460 C C . TYR B 1 93 ? 21.474 22.605 48.089 1.00 33.42 121 TYR B C 1
ATOM 1461 O O . TYR B 1 93 ? 20.505 22.360 47.388 1.00 33.35 121 TYR B O 1
ATOM 1470 N N . TYR B 1 94 ? 22.050 23.780 48.067 1.00 32.84 122 TYR B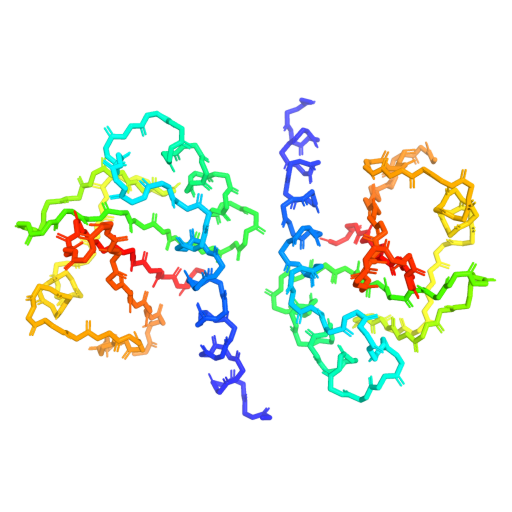 N 1
ATOM 1471 C CA . TYR B 1 94 ? 21.565 24.825 47.219 1.00 34.53 122 TYR B CA 1
ATOM 1472 C C . TYR B 1 94 ? 22.738 25.587 46.608 1.00 35.19 122 TYR B C 1
ATOM 1473 O O . TYR B 1 94 ? 23.605 26.082 47.327 1.00 35.99 122 TYR B O 1
ATOM 1482 N N . GLY B 1 95 ? 22.730 25.744 45.297 1.00 36.14 123 GLY B N 1
ATOM 1483 C CA . GLY B 1 95 ? 23.803 26.497 44.632 1.00 37.28 123 GLY B CA 1
ATOM 1484 C C . GLY B 1 95 ? 23.328 27.611 43.699 1.00 37.92 123 GLY B C 1
ATOM 1485 O O . GLY B 1 95 ? 22.281 27.500 43.072 1.00 37.74 123 GLY B O 1
ATOM 1486 N N . LEU B 1 96 ? 24.113 28.682 43.630 1.00 38.49 124 LEU B N 1
ATOM 1487 C CA . LEU B 1 96 ? 23.861 29.850 42.788 1.00 39.74 124 LEU B CA 1
ATOM 1488 C C . LEU B 1 96 ? 25.163 30.289 42.132 1.00 39.65 124 LEU B C 1
ATOM 1489 O O . LEU B 1 96 ? 26.260 30.222 42.751 1.00 39.46 124 LEU B O 1
ATOM 1494 N N . SER B 1 97 ? 25.051 30.748 40.889 1.00 39.62 125 SER B N 1
ATOM 1495 C CA . SER B 1 97 ? 26.187 31.343 40.205 1.00 39.82 125 SER B CA 1
ATOM 1496 C C . SER B 1 97 ? 26.320 32.791 40.626 1.00 39.70 125 SER B C 1
ATOM 1497 O O . SER B 1 97 ? 25.333 33.448 40.980 1.00 40.06 125 SER B O 1
ATOM 1500 N N . LEU B 1 98 ? 27.552 33.279 40.632 1.00 39.32 126 LEU B N 1
ATOM 1501 C CA . LEU B 1 98 ? 27.824 34.662 40.979 1.00 38.48 126 LEU B CA 1
ATOM 1502 C C . LEU B 1 98 ? 28.302 35.399 39.739 1.00 38.25 126 LEU B C 1
ATOM 1503 O O . LEU B 1 98 ? 29.045 34.842 38.928 1.00 37.88 126 LEU B O 1
ATOM 1508 N N . ARG B 1 99 ? 27.867 36.646 39.573 1.00 38.94 127 ARG B N 1
ATOM 1509 C CA . ARG B 1 99 ? 28.168 37.405 38.344 1.00 39.46 127 ARG B CA 1
ATOM 1510 C C . ARG B 1 99 ? 28.652 38.818 38.628 1.00 39.36 127 ARG B C 1
ATOM 1511 O O . ARG B 1 99 ? 28.192 39.471 39.560 1.00 39.21 127 ARG B O 1
ATOM 1519 N N . SER B 1 100 ? 29.603 39.276 37.818 1.00 39.55 128 SER B N 1
ATOM 1520 C CA . SER B 1 100 ? 30.097 40.644 37.900 1.00 39.64 128 SER B CA 1
ATOM 1521 C C . SER B 1 100 ? 30.268 41.229 36.491 1.00 39.85 128 SER B C 1
ATOM 1522 O O . SER B 1 100 ? 30.941 40.635 35.635 1.00 39.47 128 SER B O 1
ATOM 1525 N N . GLU B 1 101 ? 29.629 42.379 36.272 1.00 40.18 129 GLU B N 1
ATOM 1526 C CA . GLU B 1 101 ? 29.704 43.128 35.025 1.00 40.80 129 GLU B CA 1
ATOM 1527 C C . GLU B 1 101 ? 29.365 42.273 33.785 1.00 41.23 129 GLU B C 1
ATOM 1528 O O . GLU B 1 101 ? 30.022 42.375 32.720 1.00 40.76 129 GLU B O 1
ATOM 1530 N N . GLY B 1 102 ? 28.341 41.417 33.945 1.00 41.61 130 GLY B N 1
ATOM 1531 C CA . GLY B 1 102 ? 27.784 40.671 32.811 1.00 41.77 130 GLY B CA 1
ATOM 1532 C C . GLY B 1 102 ? 28.450 39.324 32.575 1.00 41.93 130 GLY B C 1
ATOM 1533 O O . GLY B 1 102 ? 28.175 38.659 31.568 1.00 42.44 130 GLY B O 1
ATOM 1534 N N . GLU B 1 103 ? 29.331 38.923 33.490 1.00 40.99 131 GLU B N 1
ATOM 1535 C CA . GLU B 1 103 ? 30.092 37.686 33.339 1.00 40.48 131 GLU B CA 1
ATOM 1536 C C . GLU B 1 103 ? 30.064 36.890 34.631 1.00 38.96 131 GLU B C 1
ATOM 1537 O O . GLU B 1 103 ? 30.114 37.469 35.715 1.00 38.75 131 GLU B O 1
ATOM 1543 N N . LYS B 1 104 ? 29.999 35.568 34.495 1.00 37.91 132 LYS B N 1
ATOM 1544 C CA . LYS B 1 104 ? 30.107 34.626 35.624 1.00 37.42 132 LYS B CA 1
ATOM 1545 C C . LYS B 1 104 ? 31.524 34.598 36.207 1.00 36.78 132 LYS B C 1
ATOM 1546 O O . LYS B 1 104 ? 32.499 34.412 35.481 1.00 36.69 132 LYS B O 1
ATOM 1552 N N . THR B 1 105 ? 31.641 34.773 37.519 1.00 36.00 133 THR B N 1
ATOM 1553 C CA . THR B 1 105 ? 32.958 34.772 38.151 1.00 35.23 133 THR B CA 1
ATOM 1554 C C . THR B 1 105 ? 33.145 33.608 39.141 1.00 35.25 133 THR B C 1
ATOM 1555 O O . THR B 1 105 ? 34.253 33.351 39.629 1.00 34.71 133 THR B O 1
ATOM 1559 N N . GLY B 1 106 ? 32.057 32.913 39.441 1.00 34.52 134 GLY B N 1
ATOM 1560 C CA . GLY B 1 106 ? 32.095 31.825 40.407 1.00 35.70 134 GLY B CA 1
ATOM 1561 C C . GLY B 1 106 ? 30.713 31.327 40.845 1.00 36.03 134 GLY B C 1
ATOM 1562 O O . GLY B 1 106 ? 29.697 31.643 40.219 1.00 34.98 134 GLY B O 1
ATOM 1563 N N . TYR B 1 107 ? 30.714 30.552 41.929 1.00 36.56 135 TYR B N 1
ATOM 1564 C CA . TYR B 1 107 ? 29.518 29.935 42.525 1.00 37.14 135 TYR B CA 1
ATOM 1565 C C . TYR B 1 107 ? 29.549 29.992 44.053 1.00 37.25 135 TYR B C 1
ATOM 1566 O O . TYR B 1 107 ? 30.615 30.010 44.676 1.00 37.03 135 TYR B O 1
ATOM 1575 N N . VAL B 1 108 ? 28.358 30.036 44.650 1.00 38.59 136 VAL B N 1
ATOM 1576 C CA . VAL B 1 108 ? 28.197 29.792 46.086 1.00 38.24 136 VAL B CA 1
ATOM 1577 C C . VAL B 1 108 ? 27.378 28.499 46.298 1.00 38.76 136 VAL B C 1
ATOM 1578 O O . VAL B 1 108 ? 26.382 28.216 45.579 1.00 39.03 136 VAL B O 1
ATOM 1582 N N . LEU B 1 109 ? 27.854 27.671 47.218 1.00 37.04 137 LEU B N 1
ATOM 1583 C CA . LEU B 1 109 ? 27.205 26.420 47.486 1.00 36.53 137 LEU B CA 1
ATOM 1584 C C . LEU B 1 109 ? 26.884 26.330 48.975 1.00 36.31 137 LEU B C 1
ATOM 1585 O O . LEU B 1 109 ? 27.768 26.502 49.805 1.00 36.51 137 LEU B O 1
ATOM 1590 N N . LEU B 1 110 ? 25.613 26.090 49.299 1.00 35.65 138 LEU B N 1
ATOM 1591 C CA . LEU B 1 110 ? 25.179 25.900 50.671 1.00 34.73 138 LEU B CA 1
ATOM 1592 C C . LEU B 1 110 ? 24.719 24.490 50.895 1.00 35.24 138 LEU B C 1
ATOM 1593 O O . LEU B 1 110 ? 24.061 23.8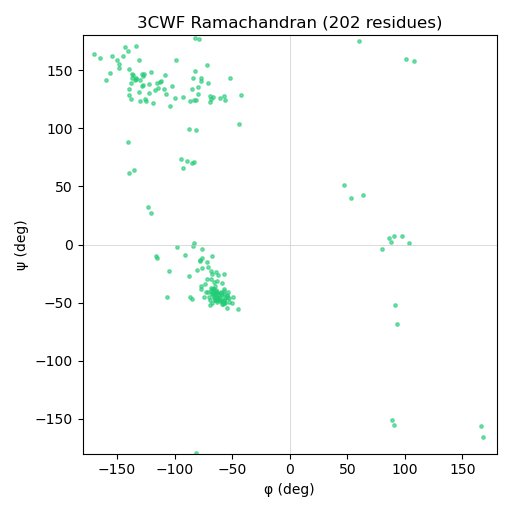82 50.049 1.00 34.28 138 LEU B O 1
ATOM 1598 N N . SER B 1 111 ? 25.102 24.015 52.074 1.00 35.42 139 SER B N 1
ATOM 1599 C CA . SER B 1 111 ? 24.760 22.736 52.639 1.00 37.76 139 SER B CA 1
ATOM 1600 C C . SER B 1 111 ? 24.081 23.006 53.983 1.00 38.32 139 SER B C 1
ATOM 1601 O O . SER B 1 111 ? 24.601 23.767 54.812 1.00 36.86 139 SER B O 1
ATOM 1604 N N . ALA B 1 112 ? 22.928 22.386 54.200 1.00 40.74 140 ALA B N 1
ATOM 1605 C CA . ALA B 1 112 ? 22.295 22.390 55.510 1.00 43.73 140 ALA B CA 1
ATOM 1606 C C . ALA B 1 112 ? 22.549 21.014 56.114 1.00 46.36 140 ALA B C 1
ATOM 1607 O O . ALA B 1 112 ? 22.124 19.996 55.530 1.00 47.00 140 ALA B O 1
ATOM 1609 N N . SER B 1 113 ? 23.238 20.947 57.264 1.00 49.26 141 SER B N 1
ATOM 1610 C CA . SER B 1 113 ? 23.686 22.101 58.115 1.00 51.02 141 SER B CA 1
ATOM 1611 C C . SER B 1 113 ? 22.917 23.412 57.917 1.00 52.11 141 SER B C 1
ATOM 1612 O O . SER B 1 113 ? 21.832 23.612 58.494 1.00 53.55 141 SER B O 1
#

B-factor: mean 40.01, std 8.44, range [21.22, 83.32]

Radius of gyration: 18.14 Å; Cα contacts (8 Å, |Δi|>4): 416; chains: 2; bounding box: 40×45×50 Å

Nearest PDB structures (foldseek):
  3cwf-assembly2_A  TM=1.009E+00  e=1.505E-21  Bacillus subtilis subsp. subtilis str. 168
  3cwf-assembly3_B  TM=9.905E-01  e=3.368E-20  Bacillus subtilis subsp. subtilis str. 168
  5ere-assembly1_A  TM=7.003E-01  e=4.592E-03  Desulfohalobium retbaense DSM 5692
  4u65-assembly1_B  TM=6.456E-01  e=2.890E-02  Legionella pneumophila subsp. pneumophila str. Philadelphia 1
  4s3k-assembly1_A  TM=3.308E-01  e=1.385E+00  Priestia megaterium QM B1551

Foldseek 3Di:
DPVVVVVLVLVQVLFVVLLVVAPLVCCQDDVNQVSQLVSCVVSVWWKWKAFLVLATRAINVGRDDPSVVSVCVNVVDAGFPPPPPWTKGKDFHDDPRHTTTMMMITHD/DDPVVVVQVLVVVLQVVLLVVDPLVCCQDPVNQVSQLVSCVVSQKKKWKAFLVLATRHINVGRDDDPVVSVCVNVPDAGWDDDPPWTKGKDFHDDPHDTTTMMMITHD

Solvent-accessible surface area: 11189 Å² total; per-residue (Å²): 149,88,82,118,35,126,39,54,78,46,4,44,61,17,0,83,0,0,22,67,34,16,69,14,45,86,13,104,53,160,63,1,84,103,55,0,127,39,5,1,58,54,5,98,10,27,2,9,0,0,27,62,131,20,110,19,17,6,14,29,120,41,158,74,30,58,73,112,13,15,99,22,0,74,82,48,109,95,18,69,26,40,84,96,163,104,27,13,13,0,28,24,8,136,40,114,55,129,72,40,0,8,0,7,0,17,46,88,89,55,123,133,130,61,44,46,84,35,1,47,105,2,0,90,36,0,22,89,77,15,68,14,43,85,13,114,56,165,64,1,80,124,48,0,136,24,5,2,39,1,3,73,9,24,0,7,0,0,32,61,130,22,105,19,24,6,15,25,119,40,147,73,31,60,68,116,12,13,107,23,0,70,78,50,112,90,15,74,11,100,40,124,164,93,31,24,13,0,26,28,5,142,34,110,60,119,77,45,0,7,0,7,0,13,32,89

CATH classification: 3.30.450.20

InterPro domains:
  IPR000014 PAS domain [SM00091] (234-300)
  IPR000014 PAS domain [TIGR00229] (233-350)
  IPR000014 PAS domain [cd00130] (243-341)
  IPR003594 Histidine kinase/HSP90-like ATPase domain [PF02518] (463-573)
  IPR003594 Histidine kinase/HSP90-like ATPase domain [SM00387] (463-575)
  IPR003661 Signal transduction histidine kinase, dimerisation/phosphoacceptor domain [PF00512] (350-416)
  IPR003661 Signal transduction histidine kinase, dimerisation/phosphoacceptor domain [SM00388] (350-417)
  IPR003661 Signal transduction histidine kinase, dimerisation/phosphoacceptor domain [cd00082] (348-413)
  IPR004358 Signal transduction histidine kinase-related protein, C-terminal [PR00344] (500-514)
  IPR004358 Signal transduction histidine kinase-related protein, C-terminal [PR00344] (518-528)
  IPR004358 Signal transduction histidine kinase-related protein, C-terminal [PR00344] (535-553)
  IPR004358 Signal transduction histidine kinase-related protein, C-terminal [PR00344] (559-572)
  IPR005467 Histidine kinase domain [PS50109] (357-575)
  IPR013767 PAS fold [PF00989] (237-341)
  IPR031967 PhoR, single Cache-like domain [PF16736] (34-140)
  IPR035965 PAS domain superfamily [SSF55785] (223-342)
  IPR036097 Signal transduction histidine kinase, dimerisation/phosphoacceptor domain superfamily [SSF47384] (336-418)
  IPR036890 Histidine kinase/HSP90-like ATPase superfamily [G3DSA:3.30.565.10] (427-578)
  IPR036890 Histidine kinase/HSP90-like ATPase superfamily [SSF55874] (406-573)
  IPR050351 Bacteriophytochrome/Sensor protein kinase WalK/GraS-like [PTHR45453] (14-574)

Secondary structure (DSSP, 8-state):
--HHHHHHHHHHHHHHHHHHHS-GGG-SSHHHHHHHHHHHHHHT-EEEEEETTS-EEEEBTBS---HHHHHHHHTT--EE----S--EEEEEEEETTEEEEEEEEE--/--HHHHHHHHHHHHHHHHHHHS-GGG-SSHHHHHHHHHHHHHHT-EEEEEETTS-EEEEBTBS---HHHHHHHHTT--EE------EEEEEEEEETTEEEEEEEEEE-

Organism: Bacillus subtilis (strain 168) (NCBI:txid224308)

GO terms:
  GO:0045121 membrane raft (C, EXP)

Sequence (216 aa):
TSDQRKAEEHIEKEAKYLASLLDAGNLNNQANEKIIKDAGGALDVVSASVIDTDGKVLYGSNGRSADSQQKVQALVSGHEGILSTDNKLYYGLSLRSEGEKTGYVLLSASTSDQRKAEEHIEKEAKYLASLLDAGNLNNQQANEKIIKDAGGALDVSASVIDTDGKVLYGSNGRSADSQQKVQALVSGHEGILSTTNKLYYGLSLRSEGEKTGYVLLSAS